Protein AF-A0A7S4KQI8-F1 (afdb_monomer_lite)

Organism: Guillardia theta (NCBI:txid55529)

Secondary structure (DSSP, 8-state):
-HHHHHHHHTT-HHHHHHHHHHHHHH-SS--HHHHHHHHHHHHHS-GGGHHHHHHHHHHHHHHHHH--GGGGGGHHHHHHHHHHHHHHTT--TTHHHHHHHHHHHHHHHHHTTPPPSS-HHHHTTSS--HHHHHHHHHHHHHHHHHHHHHH--PPPPPPP--SSPPTTPPEEEEEE-SS-SSSHHHHHHHHHHHHHHHH-TTEEEEEE----TTS-------S------------

Foldseek 3Di:
DVVLVVCVVVVVLVVSLVVLVVVCVVDPDDALVSLLSNLSSLVSVDDVSLVVSLVSLVVSLVVLVPDDDPSVLLNLLSLLSNLVSCVVVVPCVCNVVSLVVNQVSLVVCLVVVHQGSDALVSVVVGPHDPSSSVSNNVSPVVVVVVVVVVVDPDDDDDDDPDPDDDPPAAAEAEAEDEPQDPDPCCVVVVVVQVVPVVPDPRYHYFYDYDDDPPDDDDPDRCPDPPPPPPPPPDD

Structure (mmCIF, N/CA/C/O backbone):
data_AF-A0A7S4KQI8-F1
#
_entry.id   AF-A0A7S4KQI8-F1
#
loop_
_atom_site.group_PDB
_atom_site.id
_atom_site.type_symbol
_atom_site.label_atom_id
_atom_site.label_alt_id
_atom_site.label_comp_id
_atom_site.label_asym_id
_atom_site.label_entity_id
_atom_site.label_seq_id
_atom_site.pdbx_PDB_ins_code
_atom_site.Cartn_x
_atom_site.Cartn_y
_atom_site.Cartn_z
_atom_site.occupancy
_atom_site.B_iso_or_equiv
_atom_site.auth_s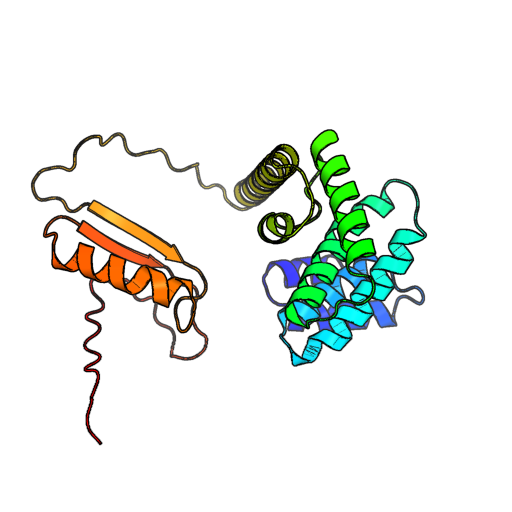eq_id
_atom_site.auth_comp_id
_atom_site.auth_asym_id
_atom_site.auth_atom_id
_atom_site.pdbx_PDB_model_num
ATOM 1 N N . GLU A 1 1 ? -3.880 -10.371 -16.680 1.00 74.75 1 GLU A N 1
ATOM 2 C CA . GLU A 1 1 ? -3.507 -9.194 -15.859 1.00 74.75 1 GLU A CA 1
ATOM 3 C C . GLU A 1 1 ? -4.724 -8.525 -15.236 1.00 74.75 1 GLU A C 1
ATOM 5 O O . GLU A 1 1 ? -4.874 -8.673 -14.037 1.00 74.75 1 GLU A O 1
ATOM 10 N N . ARG A 1 2 ? -5.638 -7.906 -16.004 1.00 84.19 2 ARG A N 1
ATOM 11 C CA . ARG A 1 2 ? -6.836 -7.231 -15.447 1.00 84.19 2 ARG A CA 1
ATOM 12 C C . ARG A 1 2 ? -7.661 -8.092 -14.480 1.00 84.19 2 ARG A C 1
ATOM 14 O O . ARG A 1 2 ? -7.966 -7.649 -13.386 1.00 84.19 2 ARG A O 1
ATOM 21 N N . PHE A 1 3 ? -7.941 -9.344 -14.844 1.00 88.12 3 PHE A N 1
ATOM 22 C CA . PHE A 1 3 ? -8.651 -10.276 -13.959 1.00 88.12 3 PHE A CA 1
ATOM 23 C C . PHE A 1 3 ? -7.899 -10.556 -12.644 1.00 88.12 3 PHE A C 1
ATOM 25 O O . PHE A 1 3 ? -8.495 -10.576 -11.576 1.00 88.12 3 PHE A O 1
ATOM 32 N N . ALA A 1 4 ? -6.574 -10.711 -12.704 1.00 89.19 4 ALA A N 1
ATOM 33 C CA . ALA A 1 4 ? -5.763 -10.914 -11.506 1.00 89.19 4 ALA A CA 1
ATOM 34 C C . ALA A 1 4 ? -5.664 -9.648 -10.640 1.00 89.19 4 ALA A C 1
ATOM 36 O O . ALA A 1 4 ? -5.550 -9.758 -9.426 1.00 89.19 4 ALA A O 1
ATOM 37 N N . ALA A 1 5 ? -5.733 -8.459 -11.249 1.00 86.94 5 ALA A N 1
ATOM 38 C CA . ALA A 1 5 ? -5.805 -7.199 -10.516 1.00 86.94 5 ALA A CA 1
ATOM 39 C C . ALA A 1 5 ? -7.104 -7.105 -9.702 1.00 86.94 5 ALA A C 1
ATOM 41 O O . ALA A 1 5 ? -7.037 -6.791 -8.522 1.00 86.94 5 ALA A O 1
ATOM 42 N N . LEU A 1 6 ? -8.249 -7.481 -10.287 1.00 89.06 6 LEU A N 1
ATOM 43 C CA . LEU A 1 6 ? -9.529 -7.546 -9.567 1.00 89.06 6 LEU A CA 1
ATOM 44 C C . LEU A 1 6 ? -9.472 -8.535 -8.396 1.00 89.06 6 LEU A C 1
ATOM 46 O O . LEU A 1 6 ? -9.847 -8.197 -7.281 1.00 89.06 6 LEU A O 1
ATOM 50 N N . LEU A 1 7 ? -8.920 -9.733 -8.618 1.00 88.88 7 LEU A N 1
ATOM 51 C CA . LEU A 1 7 ? -8.719 -10.708 -7.540 1.00 88.88 7 LEU A CA 1
ATOM 52 C C . LEU A 1 7 ? -7.826 -10.158 -6.419 1.00 88.88 7 LEU A C 1
ATOM 54 O O . LEU A 1 7 ? -8.080 -10.422 -5.248 1.00 88.88 7 LEU A O 1
ATOM 58 N N . ALA A 1 8 ? -6.784 -9.399 -6.762 1.00 86.94 8 ALA A N 1
ATOM 59 C CA . ALA A 1 8 ? -5.924 -8.759 -5.776 1.00 86.94 8 ALA A CA 1
ATOM 60 C C . ALA A 1 8 ? -6.644 -7.631 -5.017 1.00 86.94 8 ALA A C 1
ATOM 62 O O . ALA A 1 8 ? -6.415 -7.487 -3.820 1.00 86.94 8 ALA A O 1
ATOM 63 N N . GLU A 1 9 ? -7.514 -6.858 -5.673 1.00 84.25 9 GLU A N 1
ATOM 64 C CA . GLU A 1 9 ? -8.355 -5.846 -5.016 1.00 84.25 9 GLU A CA 1
ATOM 65 C C . GLU A 1 9 ? -9.378 -6.478 -4.059 1.00 84.25 9 GLU A C 1
ATOM 67 O O . GLU A 1 9 ? -9.633 -5.928 -2.993 1.00 84.25 9 GLU A O 1
ATOM 72 N N . GLU A 1 10 ? -9.893 -7.668 -4.378 1.00 83.94 10 GLU A N 1
ATOM 73 C CA . GLU A 1 10 ? -10.767 -8.462 -3.499 1.00 83.94 10 GLU A CA 1
ATOM 74 C C . GLU A 1 10 ? -10.019 -9.184 -2.358 1.00 83.94 10 GLU A C 1
ATOM 76 O O . GLU A 1 10 ? -10.616 -9.977 -1.631 1.00 83.94 10 GLU A O 1
ATOM 81 N N . GLY A 1 11 ? -8.704 -8.984 -2.218 1.00 85.06 11 GLY A N 1
ATOM 82 C CA . GLY A 1 11 ? -7.884 -9.648 -1.197 1.00 85.06 11 GLY A CA 1
ATOM 83 C C . GLY A 1 11 ? -7.516 -11.105 -1.512 1.00 85.06 11 GLY A C 1
ATOM 84 O O . GLY A 1 11 ? -6.808 -11.756 -0.744 1.00 85.06 11 GLY A O 1
ATOM 85 N N . LYS A 1 12 ? -7.917 -11.644 -2.671 1.00 90.06 12 LYS A N 1
ATOM 86 C CA . LYS A 1 12 ? -7.632 -13.025 -3.109 1.00 90.06 12 LYS A CA 1
ATOM 87 C C . LYS A 1 12 ? -6.220 -13.151 -3.697 1.00 90.06 12 LYS A C 1
ATOM 89 O O . LYS A 1 12 ? -6.024 -13.650 -4.809 1.00 90.06 12 LYS A O 1
ATOM 94 N N . HIS A 1 13 ? -5.212 -12.707 -2.946 1.00 91.69 13 HIS A N 1
ATOM 95 C CA . HIS A 1 13 ? -3.825 -12.566 -3.407 1.00 91.69 13 HIS A CA 1
ATOM 96 C C . HIS A 1 13 ? -3.191 -13.887 -3.863 1.00 91.69 13 HIS A C 1
ATOM 98 O O . HIS A 1 13 ? -2.520 -13.920 -4.894 1.00 91.69 13 HIS A O 1
ATOM 104 N N . GLY A 1 14 ? -3.447 -14.992 -3.152 1.00 92.31 14 GLY A N 1
ATOM 105 C CA . GLY A 1 14 ? -2.928 -16.313 -3.527 1.00 92.31 14 GLY A CA 1
ATOM 106 C C . GLY A 1 14 ? -3.442 -16.789 -4.890 1.00 92.31 14 GLY A C 1
ATOM 107 O O . GLY A 1 14 ? -2.672 -17.287 -5.710 1.00 92.31 14 GLY A O 1
ATOM 108 N N . VAL A 1 15 ? -4.730 -16.563 -5.174 1.00 93.25 15 VAL A N 1
ATOM 109 C CA . VAL A 1 15 ? -5.337 -16.893 -6.473 1.00 93.25 15 VAL A CA 1
ATOM 110 C C . VAL A 1 15 ? -4.806 -15.957 -7.559 1.00 93.25 15 VAL A C 1
ATOM 112 O O . VAL A 1 15 ? -4.424 -16.418 -8.634 1.00 93.25 15 VAL A O 1
ATOM 115 N N . ALA A 1 16 ? -4.706 -14.653 -7.276 1.00 93.56 16 ALA A N 1
ATOM 116 C CA . ALA A 1 16 ? -4.147 -13.676 -8.209 1.00 93.56 16 ALA A CA 1
ATOM 117 C C . ALA A 1 16 ? -2.732 -14.067 -8.678 1.00 93.56 16 ALA A C 1
ATOM 119 O O . ALA A 1 16 ? -2.452 -14.017 -9.878 1.00 93.56 16 ALA A O 1
ATOM 120 N N . ILE A 1 17 ? -1.867 -14.535 -7.769 1.00 94.50 17 ILE A N 1
ATOM 121 C CA . ILE A 1 17 ? -0.502 -14.986 -8.093 1.00 94.50 17 ILE A CA 1
ATOM 122 C C . ILE A 1 17 ? -0.500 -16.127 -9.113 1.00 94.50 17 ILE A C 1
ATOM 124 O O . ILE A 1 17 ? 0.299 -16.087 -10.047 1.00 94.50 17 ILE A O 1
ATOM 128 N N . GLN A 1 18 ? -1.408 -17.102 -9.009 1.00 93.38 18 GLN A N 1
ATOM 129 C CA . GLN A 1 18 ? -1.475 -18.214 -9.969 1.00 93.38 18 GLN A CA 1
ATOM 130 C C . GLN A 1 18 ? -1.700 -17.710 -11.402 1.00 93.38 18 GLN A C 1
ATOM 132 O O . GLN A 1 18 ? -1.012 -18.130 -12.339 1.00 93.38 18 GLN A O 1
ATOM 137 N N . PHE A 1 19 ? -2.621 -16.759 -11.576 1.00 92.25 19 PHE A N 1
ATOM 138 C CA . PHE A 1 19 ? -2.885 -16.140 -12.875 1.00 92.25 19 PHE A CA 1
ATOM 139 C C . PHE A 1 19 ? -1.719 -15.275 -13.356 1.00 92.25 19 PHE A C 1
ATOM 141 O O . PHE A 1 19 ? -1.415 -15.259 -14.552 1.00 92.25 19 PHE A O 1
ATOM 148 N N . LEU A 1 20 ? -1.063 -14.556 -12.448 1.00 92.12 20 LEU A N 1
ATOM 149 C CA . LEU A 1 20 ? 0.050 -13.676 -12.785 1.00 92.12 20 LEU A CA 1
ATOM 150 C C . LEU A 1 20 ? 1.318 -14.446 -13.157 1.00 92.12 20 LEU A C 1
ATOM 152 O O . LEU A 1 20 ? 1.953 -14.095 -14.145 1.00 92.12 20 LEU A O 1
ATOM 156 N N . GLU A 1 21 ? 1.666 -15.518 -12.443 1.00 91.19 21 GLU A N 1
ATOM 157 C CA . GLU A 1 21 ? 2.794 -16.387 -12.804 1.00 91.19 21 GLU A CA 1
ATOM 158 C C . GLU A 1 21 ? 2.526 -17.117 -14.124 1.00 91.19 21 GLU A C 1
ATOM 160 O O . GLU A 1 21 ? 3.423 -17.233 -14.959 1.00 91.19 21 GLU A O 1
ATOM 165 N N . LYS A 1 22 ? 1.278 -17.533 -14.386 1.00 89.94 22 LYS A N 1
ATOM 166 C CA . LYS A 1 22 ? 0.896 -18.063 -15.704 1.00 89.94 22 LYS A CA 1
ATOM 167 C C . LYS A 1 22 ? 1.108 -17.020 -16.806 1.00 89.94 22 LYS A C 1
ATOM 169 O O . LYS A 1 22 ? 1.728 -17.331 -17.820 1.00 89.94 22 LYS A O 1
ATOM 174 N N . ALA A 1 23 ? 0.659 -15.783 -16.596 1.00 88.31 23 ALA A N 1
ATOM 175 C CA . ALA A 1 23 ? 0.858 -14.693 -17.552 1.00 88.31 23 ALA A CA 1
ATOM 176 C C . ALA A 1 23 ? 2.348 -14.350 -17.750 1.00 88.31 23 ALA A C 1
ATOM 178 O O . ALA A 1 23 ? 2.782 -14.102 -18.873 1.00 88.31 23 ALA A O 1
ATOM 179 N N . LYS A 1 24 ? 3.148 -14.408 -16.680 1.00 88.25 24 LYS A N 1
ATOM 180 C CA . LYS A 1 24 ? 4.599 -14.184 -16.699 1.00 88.25 24 LYS A CA 1
ATOM 181 C C . LYS A 1 24 ? 5.356 -15.222 -17.525 1.00 88.25 24 LYS A C 1
ATOM 183 O O . LYS A 1 24 ? 6.373 -14.875 -18.107 1.00 88.25 24 LYS A O 1
ATOM 188 N N . ARG A 1 25 ? 4.879 -16.473 -17.560 1.00 86.38 25 ARG A N 1
ATOM 189 C CA . ARG A 1 25 ? 5.444 -17.552 -18.395 1.00 86.38 25 ARG A CA 1
ATOM 190 C C . ARG A 1 25 ? 5.082 -17.406 -19.873 1.00 86.38 25 ARG A C 1
ATOM 192 O O . ARG A 1 25 ? 5.838 -17.854 -20.719 1.00 86.38 25 ARG A O 1
ATOM 199 N N . GLN A 1 26 ? 3.922 -16.820 -20.170 1.00 83.50 26 GLN A N 1
ATOM 200 C CA . GLN A 1 26 ? 3.417 -16.662 -21.539 1.00 83.50 26 GLN A CA 1
ATOM 201 C C . GLN A 1 26 ? 3.960 -15.416 -22.245 1.00 83.50 26 GLN A C 1
ATOM 203 O O . GLN A 1 26 ? 4.053 -15.401 -23.468 1.00 83.50 26 GLN A O 1
ATOM 208 N N . LYS A 1 27 ? 4.296 -14.361 -21.497 1.00 72.44 27 LYS A N 1
ATOM 209 C CA . LYS A 1 27 ? 4.937 -13.162 -22.042 1.00 72.44 27 LYS A CA 1
ATOM 210 C C . LYS A 1 27 ? 6.458 -13.308 -21.939 1.00 72.44 27 LYS A C 1
ATOM 212 O O . LYS A 1 27 ? 6.991 -13.244 -20.835 1.00 72.44 27 LYS A O 1
ATOM 217 N N . GLU A 1 28 ? 7.153 -13.438 -23.074 1.00 55.47 28 GLU A N 1
ATOM 218 C CA . GLU A 1 28 ? 8.632 -13.437 -23.136 1.00 55.47 28 GLU A CA 1
ATOM 219 C C . GLU A 1 28 ? 9.243 -12.164 -22.521 1.00 55.47 28 GLU A C 1
ATOM 221 O O . GLU A 1 28 ? 10.335 -12.193 -21.954 1.00 55.47 28 GLU A O 1
ATOM 226 N N . HIS A 1 29 ? 8.493 -11.057 -22.536 1.00 58.84 29 HIS A N 1
ATOM 227 C CA . HIS A 1 29 ? 8.848 -9.822 -21.848 1.00 58.84 29 HIS A CA 1
ATOM 228 C C . HIS A 1 29 ? 8.009 -9.636 -20.581 1.00 58.84 29 HIS A C 1
ATOM 230 O O . HIS A 1 29 ? 6.789 -9.459 -20.619 1.00 58.84 29 HIS A O 1
ATOM 236 N N . HIS A 1 30 ? 8.683 -9.637 -19.432 1.00 75.25 30 HIS A N 1
ATOM 237 C CA . HIS A 1 30 ? 8.056 -9.352 -18.146 1.00 75.25 30 HIS A CA 1
ATOM 238 C C . HIS A 1 30 ? 7.627 -7.881 -18.067 1.00 75.25 30 HIS A C 1
ATOM 240 O O . HIS A 1 30 ? 8.426 -7.019 -17.704 1.00 75.25 30 HIS A O 1
ATOM 246 N N . ALA A 1 31 ? 6.364 -7.599 -18.392 1.00 87.06 31 ALA A N 1
ATOM 247 C CA . ALA A 1 31 ? 5.800 -6.260 -18.270 1.00 87.06 31 ALA A CA 1
ATOM 248 C C . ALA A 1 31 ? 5.975 -5.726 -16.830 1.00 87.06 31 ALA A C 1
ATOM 250 O O . ALA A 1 31 ? 5.707 -6.457 -15.866 1.00 87.06 31 ALA A O 1
ATOM 251 N N . PRO A 1 32 ? 6.405 -4.465 -16.648 1.00 90.44 32 PRO A N 1
ATOM 252 C CA . PRO A 1 32 ? 6.695 -3.927 -15.323 1.00 90.44 32 PRO A CA 1
ATOM 253 C C . PRO A 1 32 ? 5.446 -3.849 -14.434 1.00 90.44 32 PRO A C 1
ATOM 255 O O . PRO A 1 32 ? 5.540 -4.116 -13.235 1.00 90.44 32 PRO A O 1
ATOM 258 N N . SER A 1 33 ? 4.269 -3.614 -15.020 1.00 89.12 33 SER A N 1
ATOM 259 C CA . SER A 1 33 ? 2.969 -3.643 -14.335 1.00 89.12 33 SER A CA 1
ATOM 260 C C . SER A 1 33 ? 2.624 -5.029 -13.782 1.00 89.12 33 SER A C 1
ATOM 262 O O . SER A 1 33 ? 2.170 -5.152 -12.645 1.00 89.12 33 SER A O 1
ATOM 264 N N . LEU A 1 34 ? 2.903 -6.093 -14.544 1.00 92.06 34 LEU A N 1
ATOM 265 C CA . LEU A 1 34 ? 2.711 -7.474 -14.098 1.00 92.06 34 LEU A CA 1
ATOM 266 C C . LEU A 1 34 ? 3.624 -7.804 -12.911 1.00 92.06 34 LEU A C 1
ATOM 268 O O . LEU A 1 34 ? 3.176 -8.415 -11.942 1.00 92.06 34 LEU A O 1
ATOM 272 N N . LEU A 1 35 ? 4.893 -7.389 -12.971 1.00 94.19 35 LEU A N 1
ATOM 273 C CA . LEU A 1 35 ? 5.856 -7.607 -11.887 1.00 94.19 35 LEU A CA 1
ATOM 274 C C . LEU A 1 35 ? 5.499 -6.806 -10.630 1.00 94.19 35 LEU A C 1
ATOM 276 O O . LEU A 1 35 ? 5.621 -7.329 -9.524 1.00 94.19 35 LEU A O 1
ATOM 280 N N . SER A 1 36 ? 5.018 -5.573 -10.805 1.00 93.50 36 SER A N 1
ATOM 281 C CA . SER A 1 36 ? 4.503 -4.739 -9.716 1.00 93.50 36 SER A CA 1
ATOM 282 C C . SER A 1 36 ? 3.367 -5.445 -8.978 1.00 93.50 36 SER A C 1
ATOM 284 O O . SER A 1 36 ? 3.416 -5.611 -7.759 1.00 93.50 36 SER A O 1
ATOM 286 N N . LEU A 1 37 ? 2.382 -5.947 -9.729 1.00 93.25 37 LEU A N 1
ATOM 287 C CA . LEU A 1 37 ? 1.216 -6.617 -9.163 1.00 93.25 37 LEU A CA 1
ATOM 288 C C . LEU A 1 37 ? 1.570 -7.958 -8.499 1.00 93.25 37 LEU A C 1
ATOM 290 O O . LEU A 1 37 ? 1.029 -8.267 -7.438 1.00 93.25 37 LEU A O 1
ATOM 294 N N . LEU A 1 38 ? 2.503 -8.729 -9.070 1.00 94.94 38 LEU A N 1
ATOM 295 C CA . LEU A 1 38 ? 3.046 -9.931 -8.425 1.00 94.94 38 LEU A CA 1
ATOM 296 C C . LEU A 1 38 ? 3.690 -9.600 -7.085 1.00 94.94 38 LEU A C 1
ATOM 298 O O . LEU A 1 38 ? 3.377 -10.233 -6.081 1.00 94.94 38 LEU A O 1
ATOM 302 N N . GLY A 1 39 ? 4.569 -8.601 -7.064 1.00 95.00 39 GLY A N 1
ATOM 303 C CA . GLY A 1 39 ? 5.266 -8.221 -5.848 1.00 95.00 39 GLY A CA 1
ATOM 304 C C . GLY A 1 39 ? 4.330 -7.664 -4.777 1.00 95.00 39 GLY A C 1
ATOM 305 O O . GLY A 1 39 ? 4.470 -8.011 -3.604 1.00 95.00 39 GLY A O 1
ATOM 306 N N . PHE A 1 40 ? 3.307 -6.901 -5.176 1.00 93.12 40 PHE A N 1
ATOM 307 C CA . PHE A 1 40 ? 2.215 -6.528 -4.281 1.00 93.12 40 PHE A CA 1
ATOM 308 C C . PHE A 1 40 ? 1.540 -7.772 -3.693 1.00 93.12 40 PHE A C 1
ATOM 310 O O . PHE A 1 40 ? 1.496 -7.897 -2.474 1.00 93.12 40 PHE A O 1
ATOM 317 N N . CYS A 1 41 ? 1.089 -8.725 -4.513 1.00 94.19 41 CYS A N 1
ATOM 318 C CA . CYS A 1 41 ? 0.393 -9.913 -4.010 1.00 94.19 41 CYS A CA 1
ATOM 319 C C . CYS A 1 41 ? 1.274 -10.767 -3.087 1.00 94.19 41 CYS A C 1
ATOM 321 O O . CYS A 1 41 ? 0.814 -11.156 -2.018 1.00 94.19 41 CYS A O 1
ATOM 323 N N . TYR A 1 42 ? 2.542 -11.008 -3.441 1.00 95.38 42 TYR A N 1
ATOM 324 C CA . TYR A 1 42 ? 3.474 -11.741 -2.578 1.00 95.38 42 TYR A CA 1
ATOM 325 C C . TYR A 1 42 ? 3.647 -11.054 -1.223 1.00 95.38 42 TYR A C 1
ATOM 327 O O . TYR A 1 42 ? 3.604 -11.715 -0.191 1.00 95.38 42 TYR A O 1
ATOM 335 N N . SER A 1 43 ? 3.753 -9.723 -1.201 1.00 92.12 43 SER A N 1
ATOM 336 C CA . SER A 1 43 ? 3.898 -8.985 0.057 1.00 92.12 43 SER A CA 1
ATOM 337 C C . SER A 1 43 ? 2.670 -9.052 0.972 1.00 92.12 43 SER A C 1
ATOM 339 O O . SER A 1 43 ? 2.807 -8.809 2.166 1.00 92.12 43 SER A O 1
ATOM 341 N N . GLN A 1 44 ? 1.489 -9.384 0.439 1.00 90.75 44 GLN A N 1
ATOM 342 C CA . GLN A 1 44 ? 0.269 -9.581 1.230 1.00 90.75 44 GLN A CA 1
ATOM 343 C C . GLN A 1 44 ? 0.159 -11.000 1.810 1.00 90.75 44 GLN A C 1
ATOM 345 O O . GLN A 1 44 ? -0.611 -11.215 2.736 1.00 90.75 44 GLN A O 1
ATOM 350 N N . LEU A 1 45 ? 0.933 -11.969 1.304 1.00 88.25 45 LEU A N 1
ATOM 351 C CA . LEU A 1 45 ? 0.959 -13.344 1.823 1.00 88.25 45 LEU A CA 1
ATOM 352 C C . LEU A 1 45 ? 1.891 -13.530 3.036 1.00 88.25 45 LEU A C 1
ATOM 354 O O . LEU A 1 45 ? 2.013 -14.638 3.555 1.00 88.25 45 LEU A O 1
ATOM 358 N N . GLY A 1 46 ? 2.551 -12.462 3.490 1.00 87.25 46 GLY A N 1
ATOM 359 C CA . GLY A 1 46 ? 3.360 -12.451 4.708 1.00 87.25 46 GLY A CA 1
ATOM 360 C C . GLY A 1 46 ? 4.852 -12.726 4.503 1.00 87.25 46 GLY A C 1
ATOM 361 O O . GLY A 1 46 ? 5.362 -12.808 3.384 1.00 87.25 46 GLY A O 1
ATOM 362 N N . SER A 1 47 ? 5.568 -12.848 5.626 1.00 89.31 47 SER A N 1
ATOM 363 C CA . SER A 1 47 ? 7.034 -12.744 5.684 1.00 89.31 47 SER A CA 1
ATOM 364 C C . SER A 1 47 ? 7.793 -13.767 4.849 1.00 89.31 47 SER A C 1
ATOM 366 O O . SER A 1 47 ? 8.847 -13.448 4.298 1.00 89.31 47 SER A O 1
ATOM 368 N N . ARG A 1 48 ? 7.233 -14.970 4.695 1.00 93.62 48 ARG A N 1
ATOM 369 C CA . ARG A 1 48 ? 7.802 -16.037 3.865 1.00 93.62 48 ARG A CA 1
ATOM 370 C C . ARG A 1 48 ? 8.005 -15.612 2.408 1.00 93.62 48 ARG A C 1
ATOM 372 O O . ARG A 1 48 ? 8.944 -16.092 1.791 1.00 93.62 48 ARG A O 1
ATOM 379 N N . PHE A 1 49 ? 7.148 -14.734 1.886 1.00 95.44 49 PHE A N 1
ATOM 380 C CA . PHE A 1 49 ? 7.139 -14.316 0.480 1.00 95.44 49 PHE A CA 1
ATOM 381 C C . PHE A 1 49 ? 7.761 -12.930 0.251 1.00 95.44 49 PHE A C 1
ATOM 383 O O . PHE A 1 49 ? 7.709 -12.388 -0.856 1.00 95.44 49 PHE A O 1
ATOM 390 N N . TYR A 1 50 ? 8.337 -12.310 1.287 1.00 95.12 50 TYR A N 1
ATOM 391 C CA . TYR A 1 50 ? 9.014 -11.018 1.149 1.00 95.12 50 TYR A CA 1
ATOM 392 C C . TYR A 1 50 ? 10.214 -11.043 0.190 1.00 95.12 50 TYR A C 1
ATOM 394 O O . TYR A 1 50 ? 10.363 -10.063 -0.547 1.00 95.12 50 TYR A O 1
ATOM 402 N N . PRO A 1 51 ? 11.044 -12.105 0.122 1.00 95.31 51 PRO A N 1
ATOM 403 C CA . PRO A 1 51 ? 12.114 -12.184 -0.872 1.00 95.31 51 PRO A CA 1
ATOM 404 C C . PRO A 1 51 ? 11.594 -12.120 -2.317 1.00 95.31 51 PRO A C 1
ATOM 406 O O . PRO A 1 51 ? 12.093 -11.331 -3.123 1.00 95.31 51 PRO A O 1
ATOM 409 N N . GLU A 1 52 ? 10.550 -12.884 -2.642 1.00 95.44 52 GLU A N 1
ATOM 410 C CA . GLU A 1 52 ? 9.904 -12.902 -3.957 1.00 95.44 52 GLU A CA 1
ATOM 411 C C . GLU A 1 52 ? 9.248 -11.557 -4.270 1.00 95.44 52 GLU A C 1
ATOM 413 O O . GLU A 1 52 ? 9.371 -11.046 -5.388 1.00 95.44 52 GLU A O 1
ATOM 418 N N . ALA A 1 53 ? 8.601 -10.952 -3.270 1.00 96.44 53 ALA A N 1
ATOM 419 C CA . ALA A 1 53 ? 7.998 -9.636 -3.395 1.00 96.44 53 ALA A CA 1
ATOM 420 C C . ALA A 1 53 ? 9.043 -8.561 -3.724 1.00 96.44 53 ALA A C 1
ATOM 422 O O . ALA A 1 53 ? 8.864 -7.795 -4.675 1.00 96.44 53 ALA A O 1
ATOM 423 N N . MET A 1 54 ? 10.155 -8.537 -2.982 1.00 95.88 54 MET A N 1
ATOM 424 C CA . MET A 1 54 ? 11.254 -7.594 -3.188 1.00 95.88 54 MET A CA 1
ATOM 425 C C . MET A 1 54 ? 11.872 -7.774 -4.576 1.00 95.88 54 MET A C 1
ATOM 427 O O . MET A 1 54 ? 12.002 -6.805 -5.321 1.00 95.88 54 MET A O 1
ATOM 431 N N . ALA A 1 55 ? 12.181 -9.013 -4.971 1.00 94.81 55 ALA A N 1
ATOM 432 C CA . ALA A 1 55 ? 12.773 -9.304 -6.274 1.00 94.81 55 ALA A CA 1
ATOM 433 C C . ALA A 1 55 ? 11.865 -8.871 -7.439 1.00 94.81 55 ALA A C 1
ATOM 435 O O . ALA A 1 55 ? 12.338 -8.274 -8.414 1.00 94.81 55 ALA A O 1
ATOM 436 N N . ALA A 1 56 ? 10.557 -9.137 -7.339 1.00 95.62 56 ALA A N 1
ATOM 437 C CA . ALA A 1 56 ? 9.580 -8.736 -8.346 1.00 95.62 56 ALA A CA 1
ATOM 438 C C . ALA A 1 56 ? 9.469 -7.208 -8.455 1.00 95.62 56 ALA A C 1
ATOM 440 O O . ALA A 1 56 ? 9.535 -6.661 -9.560 1.00 95.62 56 ALA A O 1
ATOM 441 N N . LEU A 1 57 ? 9.366 -6.512 -7.322 1.00 94.94 57 LEU A N 1
ATOM 442 C CA . LEU A 1 57 ? 9.235 -5.059 -7.290 1.00 94.94 57 LEU A CA 1
ATOM 443 C C . LEU A 1 57 ? 10.518 -4.336 -7.712 1.00 94.94 57 LEU A C 1
ATOM 445 O O . LEU A 1 57 ? 10.439 -3.348 -8.434 1.00 94.94 57 LEU A O 1
ATOM 449 N N . GLU A 1 58 ? 11.703 -4.821 -7.341 1.00 94.12 58 GLU A N 1
ATOM 450 C CA . GLU A 1 58 ? 12.966 -4.219 -7.782 1.00 94.12 58 GLU A CA 1
ATOM 451 C C . GLU A 1 58 ? 13.161 -4.376 -9.293 1.00 94.12 58 GLU A C 1
ATOM 453 O O . GLU A 1 58 ? 13.624 -3.450 -9.963 1.00 94.12 58 GLU A O 1
ATOM 458 N N . LYS A 1 59 ? 12.775 -5.531 -9.854 1.00 93.69 59 LYS A N 1
ATOM 459 C CA . LYS A 1 59 ? 12.771 -5.734 -11.307 1.00 93.69 59 LYS A CA 1
ATOM 460 C C . LYS A 1 59 ? 11.756 -4.816 -11.991 1.00 93.69 59 LYS A C 1
ATOM 462 O O . LYS A 1 59 ? 12.098 -4.209 -13.000 1.00 93.69 59 LYS A O 1
ATOM 467 N N . SER A 1 60 ? 10.552 -4.680 -11.430 1.00 93.69 60 SER A N 1
ATOM 468 C CA . SER A 1 60 ? 9.533 -3.735 -11.907 1.00 93.69 60 SER A CA 1
ATOM 469 C C . SER A 1 60 ? 10.053 -2.293 -11.898 1.00 93.69 60 SER A C 1
ATOM 471 O O . SER A 1 60 ? 9.946 -1.596 -12.901 1.00 93.69 60 SER A O 1
ATOM 473 N N . CYS A 1 61 ? 10.703 -1.876 -10.808 1.00 92.81 61 CYS A N 1
ATOM 474 C CA . CYS A 1 61 ? 11.269 -0.540 -10.645 1.00 92.81 61 CYS A CA 1
ATOM 475 C C . CYS A 1 61 ? 12.320 -0.240 -11.715 1.00 92.81 61 CYS A C 1
ATOM 477 O O . CYS A 1 61 ? 12.209 0.775 -12.392 1.00 92.81 61 CYS A O 1
ATOM 479 N N . ARG A 1 62 ? 13.287 -1.145 -11.934 1.00 91.31 62 ARG A N 1
ATOM 480 C CA . ARG A 1 62 ? 14.324 -0.971 -12.972 1.00 91.31 62 ARG A CA 1
ATOM 481 C C . ARG A 1 62 ? 13.739 -0.816 -14.375 1.00 91.31 62 ARG A C 1
ATOM 483 O O . ARG A 1 62 ? 14.268 -0.059 -15.179 1.00 91.31 62 ARG A O 1
ATOM 490 N N . LEU A 1 63 ? 12.662 -1.542 -14.667 1.00 91.06 63 LEU A N 1
ATOM 491 C CA . LEU A 1 63 ? 11.968 -1.437 -15.946 1.00 91.06 63 LEU A CA 1
ATOM 492 C C . LEU A 1 63 ? 11.202 -0.115 -16.054 1.00 91.06 63 LEU A C 1
ATOM 494 O O . LEU A 1 63 ? 11.334 0.567 -17.055 1.00 91.06 63 LEU A O 1
ATOM 498 N N . TYR A 1 64 ? 10.461 0.307 -15.028 1.00 90.62 64 TYR A N 1
ATOM 499 C CA . TYR A 1 64 ? 9.797 1.616 -15.044 1.00 90.62 64 TYR A CA 1
ATOM 500 C C . TYR A 1 64 ? 10.778 2.797 -15.080 1.00 90.62 64 TYR A C 1
ATOM 502 O O . TYR A 1 64 ? 10.460 3.838 -15.649 1.00 90.62 64 TYR A O 1
ATOM 510 N N . GLU A 1 65 ? 11.972 2.650 -14.503 1.00 85.69 65 GLU A N 1
ATOM 511 C CA . GLU A 1 65 ? 13.043 3.650 -14.571 1.00 85.69 65 GLU A CA 1
ATOM 512 C C . GLU A 1 65 ? 13.584 3.848 -15.992 1.00 85.69 65 GLU A C 1
ATOM 514 O O . GLU A 1 65 ? 14.016 4.956 -16.315 1.00 85.69 65 GLU A O 1
ATOM 519 N N . SER A 1 66 ? 13.551 2.815 -16.843 1.00 86.06 66 SER A N 1
ATOM 520 C CA . SER A 1 66 ? 13.980 2.929 -18.241 1.00 86.06 66 SER A CA 1
ATOM 521 C C . SER A 1 66 ? 12.895 3.490 -19.168 1.00 86.06 66 SER A C 1
ATOM 523 O O . SER A 1 66 ? 13.215 3.918 -20.280 1.00 86.06 66 SER A O 1
ATOM 525 N N . LEU A 1 67 ? 11.636 3.542 -18.719 1.00 86.44 67 LEU A N 1
ATOM 526 C CA . LEU A 1 67 ? 10.519 4.110 -19.475 1.00 86.44 67 LEU A CA 1
ATOM 527 C C . LEU A 1 67 ? 10.486 5.646 -19.393 1.00 86.44 67 LEU A C 1
ATOM 529 O O . LEU A 1 67 ? 10.969 6.275 -18.447 1.00 86.44 67 LEU A O 1
ATOM 533 N N . ARG A 1 68 ? 9.887 6.273 -20.410 1.00 76.62 68 ARG A N 1
ATOM 534 C CA . ARG A 1 68 ? 9.705 7.731 -20.510 1.00 76.62 68 ARG A CA 1
ATOM 535 C C . ARG A 1 68 ? 8.224 8.069 -20.690 1.00 76.62 68 ARG A C 1
ATOM 537 O O . ARG A 1 68 ? 7.450 7.251 -21.168 1.00 76.62 68 ARG A O 1
ATOM 544 N N . GLY A 1 69 ? 7.840 9.295 -20.337 1.00 74.88 69 GLY A N 1
ATOM 545 C CA . GLY A 1 69 ? 6.468 9.778 -20.519 1.00 74.88 69 GLY A CA 1
ATOM 546 C C . GLY A 1 69 ? 5.462 9.156 -19.544 1.00 74.88 69 GLY A C 1
ATOM 547 O O . GLY A 1 69 ? 5.785 8.916 -18.381 1.00 74.88 69 GLY A O 1
ATOM 548 N N . GLU A 1 70 ? 4.238 8.929 -20.023 1.00 69.31 70 GLU A N 1
ATOM 549 C CA . GLU A 1 70 ? 3.078 8.494 -19.228 1.00 69.31 70 GLU A CA 1
ATOM 550 C C . GLU A 1 70 ? 3.292 7.163 -18.496 1.00 69.31 70 GLU A C 1
ATOM 552 O O . GLU A 1 70 ? 2.874 7.014 -17.351 1.00 69.31 70 GLU A O 1
ATOM 557 N N . GLU A 1 71 ? 4.025 6.223 -19.094 1.00 70.25 71 GLU A N 1
ATOM 558 C CA . GLU A 1 71 ? 4.269 4.907 -18.489 1.00 70.25 71 GLU A CA 1
ATOM 559 C C . GLU A 1 71 ? 5.096 4.987 -17.198 1.00 70.25 71 GLU A C 1
ATOM 561 O O . GLU A 1 71 ? 4.997 4.118 -16.333 1.00 70.25 71 GLU A O 1
ATOM 566 N N . ARG A 1 72 ? 5.873 6.064 -17.017 1.00 76.00 72 ARG A N 1
ATOM 567 C CA . ARG A 1 72 ? 6.655 6.302 -15.797 1.00 76.00 72 ARG A CA 1
ATOM 568 C C . ARG A 1 72 ? 5.776 6.661 -14.595 1.00 76.00 72 ARG A C 1
ATOM 570 O O . ARG A 1 72 ? 6.245 6.551 -13.463 1.00 76.00 72 ARG A O 1
ATOM 577 N N . LYS A 1 73 ? 4.515 7.068 -14.797 1.00 74.56 73 LYS A N 1
ATOM 578 C CA . LYS A 1 73 ? 3.591 7.405 -13.695 1.00 74.56 73 LYS A CA 1
ATOM 579 C C . LYS A 1 73 ? 3.314 6.206 -12.784 1.00 74.56 73 LYS A C 1
ATOM 581 O O . LYS A 1 73 ? 3.181 6.369 -11.574 1.00 74.56 73 LYS A O 1
ATOM 586 N N . GLU A 1 74 ? 3.358 4.998 -13.339 1.00 83.12 74 GLU A N 1
ATOM 587 C CA . GLU A 1 74 ? 3.185 3.734 -12.611 1.00 83.12 74 GLU A CA 1
ATOM 588 C C . GLU A 1 74 ? 4.379 3.368 -11.702 1.00 83.12 74 GLU A C 1
ATOM 590 O O . GLU A 1 74 ? 4.316 2.411 -10.927 1.00 83.12 74 GLU A O 1
ATOM 595 N N . LEU A 1 75 ? 5.469 4.146 -11.730 1.00 88.56 75 LEU A N 1
ATOM 596 C CA . LEU A 1 75 ? 6.605 3.967 -10.823 1.00 88.56 75 LEU A CA 1
ATOM 597 C C . LEU A 1 75 ? 6.239 4.275 -9.359 1.00 88.56 75 LEU A C 1
ATOM 599 O O . LEU A 1 75 ? 6.812 3.679 -8.448 1.00 88.56 75 LEU A O 1
ATOM 603 N N . GLY A 1 76 ? 5.287 5.183 -9.117 1.00 87.88 76 GLY A N 1
ATOM 604 C CA . GLY A 1 76 ? 4.863 5.581 -7.768 1.00 87.88 76 GLY A CA 1
ATOM 605 C C . GLY A 1 76 ? 4.402 4.399 -6.901 1.00 87.88 76 GLY A C 1
ATOM 606 O O . GLY A 1 76 ? 5.006 4.159 -5.850 1.00 87.88 76 GLY A O 1
ATOM 607 N N . PRO A 1 77 ? 3.409 3.612 -7.356 1.00 86.94 77 PRO A N 1
ATOM 608 C CA . PRO A 1 77 ? 2.949 2.416 -6.647 1.00 86.94 77 PRO A CA 1
ATOM 609 C C . PRO A 1 77 ? 4.050 1.381 -6.393 1.00 86.94 77 PRO A C 1
ATOM 611 O O . PRO A 1 77 ? 4.112 0.794 -5.310 1.00 86.94 77 PRO A O 1
ATOM 614 N N . VAL A 1 78 ? 4.958 1.183 -7.356 1.00 91.81 78 VAL A N 1
ATOM 615 C CA . VAL A 1 78 ? 6.098 0.262 -7.207 1.00 91.81 78 VAL A CA 1
ATOM 616 C C . VAL A 1 78 ? 7.028 0.721 -6.089 1.00 91.81 78 VAL A C 1
ATOM 618 O O . VAL A 1 78 ? 7.379 -0.071 -5.214 1.00 91.81 78 VAL A O 1
ATOM 621 N N . LEU A 1 79 ? 7.396 2.003 -6.087 1.00 90.50 79 LEU A N 1
ATOM 622 C CA . LEU A 1 79 ? 8.257 2.584 -5.061 1.00 90.50 79 LEU A CA 1
ATOM 623 C C . LEU A 1 79 ? 7.607 2.540 -3.676 1.00 90.50 79 LEU A C 1
ATOM 625 O O . LEU A 1 79 ? 8.284 2.203 -2.707 1.00 90.50 79 LEU A O 1
ATOM 629 N N . GLY A 1 80 ? 6.304 2.817 -3.575 1.00 89.12 80 GLY A N 1
ATOM 630 C CA . GLY A 1 80 ? 5.572 2.736 -2.308 1.00 89.12 80 GLY A CA 1
ATOM 631 C C . GLY A 1 80 ? 5.594 1.324 -1.717 1.00 89.12 80 GLY A C 1
ATOM 632 O O . GLY A 1 80 ? 5.893 1.141 -0.535 1.00 89.12 80 GLY A O 1
ATOM 633 N N . ASN A 1 81 ? 5.365 0.308 -2.554 1.00 90.00 81 ASN A N 1
ATOM 634 C CA . ASN A 1 81 ? 5.421 -1.093 -2.135 1.00 90.00 81 ASN A CA 1
ATOM 635 C C . ASN A 1 81 ? 6.846 -1.538 -1.758 1.00 90.00 81 ASN A C 1
ATOM 637 O O . ASN A 1 81 ? 7.018 -2.247 -0.764 1.00 90.00 81 ASN A O 1
ATOM 641 N N . LEU A 1 82 ? 7.873 -1.093 -2.495 1.00 91.44 82 LEU A N 1
ATOM 642 C CA . LEU A 1 82 ? 9.278 -1.353 -2.153 1.00 91.44 82 LEU A CA 1
ATOM 643 C C . LEU A 1 82 ? 9.667 -0.739 -0.817 1.00 91.44 82 LEU A C 1
ATOM 645 O O . LEU A 1 82 ? 10.288 -1.409 0.003 1.00 91.44 82 LEU A O 1
ATOM 649 N N . LEU A 1 83 ? 9.310 0.526 -0.596 1.00 89.81 83 LEU A N 1
ATOM 650 C CA . LEU A 1 83 ? 9.613 1.227 0.647 1.00 89.81 83 LEU A CA 1
ATOM 651 C C . LEU A 1 83 ? 8.956 0.522 1.829 1.00 89.81 83 LEU A C 1
ATOM 653 O O . LEU A 1 83 ? 9.636 0.245 2.814 1.00 89.81 83 LEU A O 1
ATOM 657 N N . ARG A 1 84 ? 7.680 0.136 1.703 1.00 88.12 84 ARG A N 1
ATOM 658 C CA . ARG A 1 84 ? 6.990 -0.659 2.725 1.00 88.12 84 ARG A CA 1
ATOM 659 C C . ARG A 1 84 ? 7.751 -1.940 3.061 1.00 88.12 84 ARG A C 1
ATOM 661 O O . ARG A 1 84 ? 8.004 -2.195 4.233 1.00 88.12 84 ARG A O 1
ATOM 668 N N . LEU A 1 85 ? 8.123 -2.733 2.055 1.00 90.38 85 LEU A N 1
ATOM 669 C CA . LEU A 1 85 ? 8.872 -3.969 2.287 1.00 90.38 85 LEU A CA 1
ATOM 670 C C . LEU A 1 85 ? 10.224 -3.694 2.939 1.00 90.38 85 LEU A C 1
ATOM 672 O O . LEU A 1 85 ? 10.572 -4.373 3.894 1.00 90.38 85 LEU A O 1
ATOM 676 N N . LYS A 1 86 ? 10.958 -2.678 2.479 1.00 90.56 86 LYS A N 1
ATOM 677 C CA . LYS A 1 86 ? 12.256 -2.301 3.047 1.00 90.56 86 LYS A CA 1
ATOM 678 C C . LYS A 1 86 ? 12.165 -1.938 4.525 1.00 90.56 86 LYS A C 1
ATOM 680 O O . LYS A 1 86 ? 13.005 -2.400 5.291 1.00 90.56 86 LYS A O 1
ATOM 685 N N . PHE A 1 87 ? 11.134 -1.193 4.930 1.00 88.06 87 PHE A N 1
ATOM 686 C CA . PHE A 1 87 ? 10.875 -0.908 6.342 1.00 88.06 87 PHE A CA 1
ATOM 687 C C . PHE A 1 87 ? 10.555 -2.179 7.134 1.00 88.06 87 PHE A C 1
ATOM 689 O O . PHE A 1 87 ? 11.164 -2.414 8.173 1.00 88.06 87 PHE A O 1
ATOM 696 N N . VAL A 1 88 ? 9.648 -3.025 6.634 1.00 87.94 88 VAL A N 1
ATOM 697 C CA . VAL A 1 88 ? 9.212 -4.241 7.344 1.00 87.94 88 VAL A CA 1
ATOM 698 C C . VAL A 1 88 ? 10.328 -5.287 7.453 1.00 87.94 88 VAL A C 1
ATOM 700 O O . VAL A 1 88 ? 10.403 -5.998 8.450 1.00 87.94 88 VAL A O 1
ATOM 703 N N . THR A 1 89 ? 11.216 -5.387 6.461 1.00 89.56 89 THR A N 1
ATOM 704 C CA . THR A 1 89 ? 12.339 -6.338 6.471 1.00 89.56 89 THR A CA 1
ATOM 705 C C . THR A 1 89 ? 13.635 -5.755 7.034 1.00 89.56 89 THR A C 1
ATOM 707 O O . THR A 1 89 ? 14.649 -6.446 7.021 1.00 89.56 89 THR A O 1
ATOM 710 N N . GLY A 1 90 ? 13.662 -4.476 7.426 1.00 90.69 90 GLY A N 1
ATOM 711 C CA . GLY A 1 90 ? 14.895 -3.781 7.819 1.00 90.69 90 GLY A CA 1
ATOM 712 C C . GLY A 1 90 ? 15.955 -3.709 6.707 1.00 90.69 90 GLY A C 1
ATOM 713 O O . GLY A 1 90 ? 17.152 -3.678 6.987 1.00 90.69 90 GLY A O 1
ATOM 714 N N . ASN A 1 91 ? 15.544 -3.721 5.433 1.00 91.31 91 ASN A N 1
ATOM 715 C CA . ASN A 1 91 ? 16.460 -3.644 4.293 1.00 91.31 91 ASN A CA 1
ATOM 716 C C . ASN A 1 91 ? 16.701 -2.179 3.908 1.00 91.31 91 ASN A C 1
ATOM 718 O O . ASN A 1 91 ? 15.935 -1.572 3.160 1.00 91.31 91 ASN A O 1
ATOM 722 N N . TRP A 1 92 ? 17.810 -1.624 4.385 1.00 90.88 92 TRP A N 1
ATOM 723 C CA . TRP A 1 92 ? 18.154 -0.211 4.190 1.00 90.88 92 TRP A CA 1
ATOM 724 C C . TRP A 1 92 ? 18.949 0.074 2.911 1.00 90.88 92 TRP A C 1
ATOM 726 O O . TRP A 1 92 ? 19.290 1.223 2.615 1.00 90.88 92 TRP A O 1
ATOM 736 N N . THR A 1 93 ? 19.241 -0.952 2.110 1.00 91.56 93 THR A N 1
ATOM 737 C CA . THR A 1 93 ? 20.021 -0.807 0.882 1.00 91.56 93 THR A CA 1
ATOM 738 C C . THR A 1 93 ? 19.313 0.135 -0.090 1.00 91.56 93 THR A C 1
ATOM 740 O O . THR A 1 93 ? 18.166 -0.103 -0.485 1.00 91.56 93 THR A O 1
ATOM 743 N N . ARG A 1 94 ? 20.017 1.204 -0.492 1.00 88.50 94 ARG A N 1
ATOM 744 C CA . ARG A 1 94 ? 19.513 2.280 -1.367 1.00 88.50 94 ARG A CA 1
ATOM 745 C C . ARG A 1 94 ? 18.257 2.995 -0.834 1.00 88.50 94 ARG A C 1
ATOM 747 O O . ARG A 1 94 ? 17.557 3.625 -1.622 1.00 88.50 94 ARG A O 1
ATOM 754 N N . LEU A 1 95 ? 17.972 2.953 0.472 1.00 87.69 95 LEU A N 1
ATOM 755 C CA . LEU A 1 95 ? 16.763 3.564 1.043 1.00 87.69 95 LEU A CA 1
ATOM 756 C C . LEU A 1 95 ? 16.614 5.043 0.656 1.00 87.69 95 LEU A C 1
ATOM 758 O O . LEU A 1 95 ? 15.571 5.429 0.139 1.00 87.69 95 LEU A O 1
ATOM 762 N N . ASN A 1 96 ? 17.674 5.841 0.817 1.00 87.81 96 ASN A N 1
ATOM 763 C CA . ASN A 1 96 ? 17.655 7.270 0.480 1.00 87.81 96 ASN A CA 1
ATOM 764 C C . ASN A 1 96 ? 17.272 7.521 -0.983 1.00 87.81 96 ASN A C 1
ATOM 766 O O . ASN A 1 96 ? 16.472 8.404 -1.268 1.00 87.81 96 ASN A O 1
ATOM 770 N N . PHE A 1 97 ? 17.781 6.703 -1.907 1.00 87.44 97 PHE A N 1
ATOM 771 C CA . PHE A 1 97 ? 17.430 6.804 -3.322 1.00 87.44 97 PHE A CA 1
ATOM 772 C C . PHE A 1 97 ? 15.929 6.570 -3.554 1.00 87.44 97 PHE A C 1
ATOM 774 O O . PHE A 1 97 ? 15.285 7.337 -4.276 1.00 87.44 97 PHE A O 1
ATOM 781 N N . PHE A 1 98 ? 15.361 5.535 -2.927 1.00 88.31 98 PHE A N 1
ATOM 782 C CA . PHE A 1 98 ? 13.936 5.228 -3.049 1.00 88.31 98 PHE A CA 1
ATOM 783 C C . PHE A 1 98 ? 13.063 6.300 -2.387 1.00 88.31 98 PHE A C 1
ATOM 785 O O . PHE A 1 98 ? 12.077 6.721 -2.987 1.00 88.31 98 PHE A O 1
ATOM 792 N N . LEU A 1 99 ? 13.461 6.802 -1.213 1.00 88.25 99 LEU A N 1
ATOM 793 C CA . LEU A 1 99 ? 12.774 7.888 -0.510 1.00 88.25 99 LEU A CA 1
ATOM 794 C C . LEU A 1 99 ? 12.751 9.175 -1.339 1.00 88.25 99 LEU A C 1
ATOM 796 O O . LEU A 1 99 ? 11.683 9.742 -1.551 1.00 88.25 99 LEU A O 1
ATOM 800 N N . SER A 1 100 ? 13.897 9.615 -1.867 1.00 88.06 100 SER A N 1
ATOM 801 C CA . SER A 1 100 ? 13.969 10.817 -2.707 1.00 88.06 100 SER A CA 1
ATOM 802 C C . SER A 1 100 ? 13.165 10.662 -4.000 1.00 88.06 100 SER A C 1
ATOM 804 O O . SER A 1 100 ? 12.485 11.599 -4.425 1.00 88.06 100 SER A O 1
ATOM 806 N N . SER A 1 101 ? 13.198 9.476 -4.615 1.00 88.38 101 SER A N 1
ATOM 807 C CA . SER A 1 101 ? 12.428 9.189 -5.830 1.00 88.38 101 SER A CA 1
ATOM 808 C C . SER A 1 101 ? 10.926 9.217 -5.572 1.00 88.38 101 SER A C 1
ATOM 810 O O . SER A 1 101 ? 10.186 9.826 -6.345 1.00 88.38 101 SER A O 1
ATOM 812 N N . PHE A 1 102 ? 10.479 8.611 -4.471 1.00 88.38 102 PHE A N 1
ATOM 813 C CA . PHE A 1 102 ? 9.077 8.617 -4.073 1.00 88.38 102 PHE A CA 1
ATOM 814 C C . PHE A 1 102 ? 8.602 10.032 -3.713 1.00 88.38 102 PHE A C 1
ATOM 816 O O . PHE A 1 102 ? 7.570 10.475 -4.212 1.00 88.38 102 PHE A O 1
ATOM 823 N N . ALA A 1 103 ? 9.383 10.780 -2.924 1.00 88.38 103 ALA A N 1
ATOM 824 C CA . ALA A 1 103 ? 9.085 12.162 -2.546 1.00 88.38 103 ALA A CA 1
ATOM 825 C C . ALA A 1 103 ? 8.915 13.075 -3.771 1.00 88.38 103 ALA A C 1
ATOM 827 O O . ALA A 1 103 ? 7.991 13.890 -3.826 1.00 88.38 103 ALA A O 1
ATOM 828 N N . ARG A 1 104 ? 9.763 12.905 -4.794 1.00 89.19 104 ARG A N 1
ATOM 829 C CA . ARG A 1 104 ? 9.628 13.617 -6.071 1.00 89.19 104 ARG A CA 1
ATOM 830 C C . ARG A 1 104 ? 8.289 13.309 -6.752 1.00 89.19 104 ARG A C 1
ATOM 832 O O . ARG A 1 104 ? 7.587 14.243 -7.125 1.00 89.19 104 ARG A O 1
ATOM 839 N N . ILE A 1 105 ? 7.911 12.033 -6.866 1.00 88.94 105 ILE A N 1
ATOM 840 C CA . ILE A 1 105 ? 6.636 11.628 -7.490 1.00 88.94 105 ILE A CA 1
ATOM 841 C C . ILE A 1 105 ? 5.433 12.130 -6.679 1.00 88.94 105 ILE A C 1
ATOM 843 O O . ILE A 1 105 ? 4.440 12.567 -7.258 1.00 88.94 105 ILE A O 1
ATOM 847 N N . ALA A 1 106 ? 5.512 12.122 -5.347 1.00 88.56 106 ALA A N 1
ATOM 848 C CA . ALA A 1 106 ? 4.458 12.661 -4.490 1.00 88.56 106 ALA A CA 1
ATOM 849 C C . ALA A 1 106 ? 4.254 14.170 -4.720 1.00 88.56 106 ALA A C 1
ATOM 851 O O . ALA A 1 106 ? 3.120 14.623 -4.875 1.00 88.56 106 ALA A O 1
ATOM 852 N N . ARG A 1 107 ? 5.343 14.944 -4.833 1.00 89.75 107 ARG A N 1
ATOM 853 C CA . ARG A 1 107 ? 5.280 16.374 -5.187 1.00 89.75 107 ARG A CA 1
ATOM 854 C C . ARG A 1 107 ? 4.677 16.598 -6.572 1.00 89.75 107 ARG A C 1
ATOM 856 O O . ARG A 1 107 ? 3.854 17.494 -6.732 1.00 89.75 107 ARG A O 1
ATOM 863 N N . GLU A 1 108 ? 5.068 15.796 -7.559 1.00 89.75 108 GLU A N 1
ATOM 864 C CA . GLU A 1 108 ? 4.516 15.858 -8.920 1.00 89.75 108 GLU A CA 1
ATOM 865 C C . GLU A 1 108 ? 3.013 15.557 -8.930 1.00 89.75 108 GLU A C 1
ATOM 867 O O . GLU A 1 108 ? 2.245 16.310 -9.522 1.00 89.75 108 GLU A O 1
ATOM 872 N N . SER A 1 109 ? 2.586 14.517 -8.209 1.00 89.12 109 SER A N 1
ATOM 873 C CA . SER A 1 109 ? 1.174 14.123 -8.114 1.00 89.12 109 SER A CA 1
ATOM 874 C C . SER A 1 109 ? 0.333 15.202 -7.437 1.00 89.12 109 SER A C 1
ATOM 876 O O . SER A 1 109 ? -0.737 15.538 -7.930 1.00 89.12 109 SER A O 1
ATOM 878 N N . SER A 1 110 ? 0.851 15.796 -6.356 1.00 89.69 110 SER A N 1
ATOM 879 C CA . SER A 1 110 ? 0.211 16.917 -5.663 1.00 89.69 110 SER A CA 1
ATOM 880 C C . SER A 1 110 ? 0.030 18.129 -6.584 1.00 89.69 110 SER A C 1
ATOM 882 O O . SER A 1 110 ? -1.069 18.663 -6.683 1.00 89.69 110 SER A O 1
ATOM 884 N N . ARG A 1 111 ? 1.078 18.530 -7.322 1.00 91.31 111 ARG A N 1
ATOM 885 C CA . ARG A 1 111 ? 1.018 19.671 -8.258 1.00 91.31 111 ARG A CA 1
ATOM 886 C C . ARG A 1 111 ? 0.063 19.444 -9.427 1.00 91.31 111 ARG A C 1
ATOM 888 O O . ARG A 1 111 ? -0.539 20.396 -9.903 1.00 91.31 111 ARG A O 1
ATOM 895 N N . ALA A 1 112 ? -0.020 18.210 -9.914 1.00 90.56 112 ALA A N 1
ATOM 896 C CA . ALA A 1 112 ? -0.855 17.842 -11.052 1.00 90.56 112 ALA A CA 1
ATOM 897 C C . ALA A 1 112 ? -2.285 17.432 -10.659 1.00 90.56 112 ALA A C 1
ATOM 899 O O . ALA A 1 112 ? -3.052 17.053 -11.540 1.00 90.56 112 ALA A O 1
ATOM 900 N N . GLU A 1 113 ? -2.617 17.426 -9.361 1.00 90.19 113 GLU A N 1
ATOM 901 C CA . GLU A 1 113 ? -3.837 16.806 -8.819 1.00 90.19 113 GLU A CA 1
ATOM 902 C C . GLU A 1 113 ? -4.077 15.374 -9.343 1.00 90.19 113 GLU A C 1
ATOM 904 O O . GLU A 1 113 ? -5.208 14.918 -9.531 1.00 90.19 113 GLU A O 1
ATOM 909 N N . ALA A 1 114 ? -2.986 14.652 -9.599 1.00 87.06 114 ALA A N 1
ATOM 910 C CA . ALA A 1 114 ? -3.016 13.298 -10.127 1.00 87.06 114 ALA A CA 1
ATOM 911 C C . ALA A 1 114 ? -3.259 12.278 -9.000 1.00 87.06 114 ALA A C 1
ATOM 913 O O . ALA A 1 114 ? -3.034 12.586 -7.825 1.00 87.06 114 ALA A O 1
ATOM 914 N N . PRO A 1 115 ? -3.690 11.041 -9.322 1.00 85.88 115 PRO A N 1
ATOM 915 C CA . PRO A 1 115 ? -3.813 9.984 -8.326 1.00 85.88 115 PRO A CA 1
ATOM 916 C C . PRO A 1 115 ? -2.528 9.834 -7.498 1.00 85.88 115 PRO A C 1
ATOM 918 O O . PRO A 1 115 ? -1.429 9.885 -8.056 1.00 85.88 115 PRO A O 1
ATOM 921 N N . PRO A 1 116 ? -2.639 9.654 -6.172 1.00 86.31 116 PRO A N 1
ATOM 922 C CA . PRO A 1 116 ? -1.470 9.588 -5.313 1.00 86.31 116 PRO A CA 1
ATOM 923 C C . PRO A 1 116 ? -0.654 8.316 -5.596 1.00 86.31 116 PRO A C 1
ATOM 925 O O . PRO A 1 116 ? -1.232 7.266 -5.888 1.00 86.31 116 PRO A O 1
ATOM 928 N N . PRO A 1 117 ? 0.683 8.364 -5.448 1.00 81.19 117 PRO A N 1
ATOM 929 C CA . PRO A 1 117 ? 1.551 7.235 -5.775 1.00 81.19 117 PRO A CA 1
ATOM 930 C C . PRO A 1 117 ? 1.388 6.042 -4.825 1.00 81.19 117 PRO A C 1
ATOM 932 O O . PRO A 1 117 ? 1.727 4.925 -5.195 1.00 81.19 117 PRO A O 1
ATOM 935 N N . SER A 1 118 ? 0.882 6.241 -3.605 1.00 78.69 118 SER A N 1
ATOM 936 C CA . SER A 1 118 ? 0.567 5.157 -2.671 1.00 78.69 118 SER A CA 1
ATOM 937 C C . SER A 1 118 ? -0.501 5.575 -1.662 1.00 78.69 118 SER A C 1
ATOM 939 O O . SER A 1 118 ? -0.923 6.730 -1.616 1.00 78.69 118 SER A O 1
ATOM 941 N N . ASN A 1 119 ? -0.904 4.632 -0.805 1.00 77.25 119 ASN A N 1
ATOM 942 C CA . ASN A 1 119 ? -1.706 4.935 0.379 1.00 77.25 119 ASN A CA 1
ATOM 943 C C . ASN A 1 119 ? -0.976 5.979 1.264 1.00 77.25 119 ASN A C 1
ATOM 945 O O . ASN A 1 119 ? 0.226 5.805 1.504 1.00 77.25 119 ASN A O 1
ATOM 949 N N . PRO A 1 120 ? -1.680 7.025 1.749 1.00 73.69 120 PRO A N 1
ATOM 950 C CA . PRO A 1 120 ? -1.110 8.124 2.531 1.00 73.69 120 PRO A CA 1
ATOM 951 C C . PRO A 1 120 ? -0.434 7.688 3.834 1.00 73.69 120 PRO A C 1
ATOM 953 O O . PRO A 1 120 ? 0.494 8.361 4.268 1.00 73.69 120 PRO A O 1
ATOM 956 N N . VAL A 1 121 ? -0.815 6.550 4.425 1.00 68.50 121 VAL A N 1
ATOM 957 C CA . VAL A 1 121 ? -0.176 6.015 5.644 1.00 68.50 121 VAL A CA 1
ATOM 958 C C . VAL A 1 121 ? 1.313 5.760 5.426 1.00 68.50 121 VAL A C 1
ATOM 960 O O . VAL A 1 121 ? 2.121 6.017 6.312 1.00 68.50 121 VAL A O 1
ATOM 963 N N . PHE A 1 122 ? 1.697 5.314 4.229 1.00 67.50 122 PHE A N 1
ATOM 964 C CA . PHE A 1 122 ? 3.109 5.142 3.897 1.00 67.50 122 PHE A CA 1
ATOM 965 C C . PHE A 1 122 ? 3.785 6.480 3.593 1.00 67.50 122 PHE A C 1
ATOM 967 O O . PHE A 1 122 ? 4.984 6.612 3.808 1.00 67.50 122 PHE A O 1
ATOM 974 N N . VAL A 1 123 ? 3.012 7.487 3.171 1.00 66.12 123 VAL A N 1
ATOM 975 C CA . VAL A 1 123 ? 3.523 8.817 2.819 1.00 66.12 123 VAL A CA 1
ATOM 976 C C . VAL A 1 123 ? 4.001 9.605 4.034 1.00 66.12 123 VAL A C 1
ATOM 978 O O . VAL A 1 123 ? 4.980 10.338 3.931 1.00 66.12 123 VAL A O 1
ATOM 981 N N . LEU A 1 124 ? 3.406 9.354 5.202 1.00 63.50 124 LEU A N 1
ATOM 982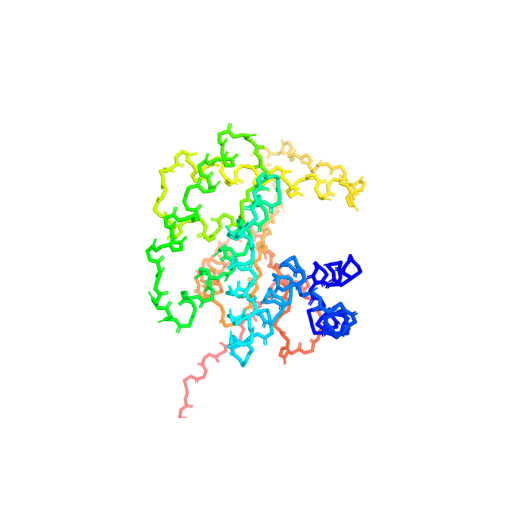 C CA . LEU A 1 124 ? 3.843 9.914 6.487 1.00 63.50 124 LEU A CA 1
ATOM 983 C C . LEU A 1 124 ? 5.281 9.525 6.873 1.00 63.50 124 LEU A C 1
ATOM 985 O O . LEU A 1 124 ? 5.895 10.202 7.688 1.00 63.50 124 LEU A O 1
ATOM 989 N N . ALA A 1 125 ? 5.830 8.451 6.295 1.00 67.94 125 ALA A N 1
ATOM 990 C CA . ALA A 1 125 ? 7.198 8.006 6.554 1.00 67.94 125 ALA A CA 1
ATOM 991 C C . ALA A 1 125 ? 8.240 8.644 5.612 1.00 67.94 125 ALA A C 1
ATOM 993 O O . ALA A 1 125 ? 9.412 8.260 5.650 1.00 67.94 125 ALA A O 1
ATOM 994 N N . TYR A 1 126 ? 7.839 9.567 4.727 1.00 73.12 126 TYR A N 1
ATOM 995 C CA . TYR A 1 126 ? 8.703 10.106 3.674 1.00 73.12 126 TYR A CA 1
ATOM 996 C C . TYR A 1 126 ? 9.082 11.574 3.905 1.00 73.12 126 TYR A C 1
ATOM 998 O O . TYR A 1 126 ? 8.290 12.338 4.450 1.00 73.12 126 TYR A O 1
ATOM 1006 N N . PRO A 1 127 ? 10.269 12.006 3.437 1.00 78.00 127 PRO A N 1
ATOM 1007 C CA . PRO A 1 127 ? 10.741 13.380 3.592 1.00 78.00 127 PRO A CA 1
ATOM 1008 C C . PRO A 1 127 ? 10.045 14.323 2.594 1.00 78.00 127 PRO A C 1
ATOM 1010 O O . PRO A 1 127 ? 10.619 14.714 1.573 1.00 78.00 127 PRO A O 1
ATOM 1013 N N . VAL A 1 128 ? 8.785 14.662 2.863 1.00 84.88 128 VAL A N 1
ATOM 1014 C CA . VAL A 1 128 ? 7.984 15.640 2.112 1.00 84.88 128 VAL A CA 1
ATOM 1015 C C . VAL A 1 128 ? 7.355 16.654 3.064 1.00 84.88 128 VAL A C 1
ATOM 1017 O O . VAL A 1 128 ? 7.137 16.359 4.232 1.00 84.88 128 VAL A O 1
ATOM 1020 N N . ASP A 1 129 ? 7.066 17.848 2.551 1.00 88.44 129 ASP A N 1
ATOM 1021 C CA . ASP A 1 129 ? 6.481 18.936 3.338 1.00 88.44 129 ASP A CA 1
ATOM 1022 C C . ASP A 1 129 ? 5.007 18.641 3.688 1.00 88.44 129 ASP A C 1
ATOM 1024 O O . ASP A 1 129 ? 4.297 17.998 2.906 1.00 88.44 129 ASP A O 1
ATOM 1028 N N . ASP A 1 130 ? 4.515 19.164 4.816 1.00 89.25 130 ASP A N 1
ATOM 1029 C CA . ASP A 1 130 ? 3.153 18.909 5.328 1.00 89.25 130 ASP A CA 1
ATOM 1030 C C . ASP A 1 130 ? 2.044 19.218 4.311 1.00 89.25 130 ASP A C 1
ATOM 1032 O O . ASP A 1 130 ? 1.033 18.518 4.230 1.00 89.25 130 ASP A O 1
ATOM 1036 N N . SER A 1 131 ? 2.244 20.238 3.475 1.00 90.38 131 SER A N 1
ATOM 1037 C CA . SER A 1 131 ? 1.302 20.599 2.411 1.00 90.38 131 SER A CA 1
ATOM 1038 C C . SER A 1 131 ? 1.170 19.504 1.346 1.00 90.38 131 SER A C 1
ATOM 1040 O O . SER A 1 131 ? 0.076 19.250 0.837 1.00 90.38 131 SER A O 1
ATOM 1042 N N . VAL A 1 132 ? 2.266 18.808 1.030 1.00 89.50 132 VAL A N 1
ATOM 1043 C CA . VAL A 1 132 ? 2.273 17.668 0.107 1.00 89.50 132 VAL A CA 1
ATOM 1044 C C . VAL A 1 132 ? 1.587 16.473 0.759 1.00 89.50 132 VAL A C 1
ATOM 1046 O O . VAL A 1 132 ? 0.778 15.822 0.100 1.00 89.50 132 VAL A O 1
ATOM 1049 N N . LEU A 1 133 ? 1.849 16.215 2.045 1.00 87.44 133 LEU A N 1
ATOM 1050 C CA . LEU A 1 133 ? 1.181 15.150 2.802 1.00 87.44 133 LEU A CA 1
ATOM 1051 C C . LEU A 1 133 ? -0.338 15.324 2.797 1.00 87.44 133 LEU A C 1
ATOM 1053 O O . LEU A 1 133 ? -1.064 14.394 2.436 1.00 87.44 133 LEU A O 1
ATOM 1057 N N . LEU A 1 134 ? -0.814 16.524 3.135 1.00 88.81 134 LEU A N 1
ATOM 1058 C CA . LEU A 1 134 ? -2.238 16.842 3.1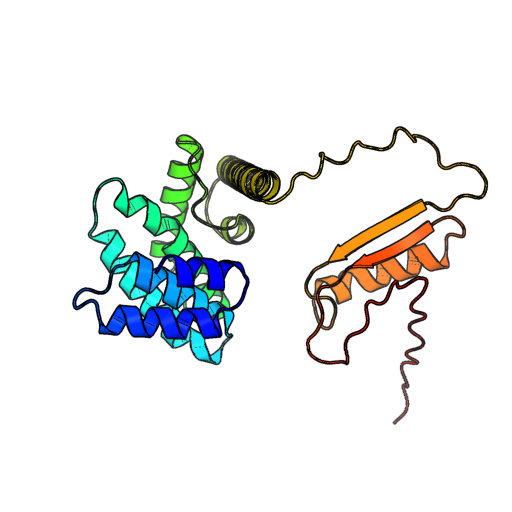58 1.00 88.81 134 LEU A CA 1
ATOM 1059 C C . LEU A 1 134 ? -2.875 16.675 1.774 1.00 88.81 134 LEU A C 1
ATOM 1061 O O . LEU A 1 134 ? -3.908 16.018 1.650 1.00 88.81 134 LEU A O 1
ATOM 1065 N N . SER A 1 135 ? -2.235 17.208 0.729 1.00 91.12 135 SER A N 1
ATOM 1066 C CA . SER A 1 135 ? -2.710 17.077 -0.653 1.00 91.12 135 SER A CA 1
ATOM 1067 C C . SER A 1 135 ? -2.853 15.610 -1.069 1.00 91.12 135 SER A C 1
ATOM 1069 O O . SER A 1 135 ? -3.906 15.189 -1.550 1.00 91.12 135 SER A O 1
ATOM 1071 N N . ILE A 1 136 ? -1.841 14.784 -0.795 1.00 89.38 136 ILE A N 1
ATOM 1072 C CA . ILE A 1 136 ? -1.870 13.351 -1.105 1.00 89.38 136 ILE A CA 1
ATOM 1073 C C . ILE A 1 136 ? -2.976 12.622 -0.333 1.00 89.38 136 ILE A C 1
ATOM 1075 O O . ILE A 1 136 ? -3.685 11.797 -0.917 1.00 89.38 136 ILE A O 1
ATOM 1079 N N . ALA A 1 137 ? -3.177 12.940 0.948 1.00 88.50 137 ALA A N 1
ATOM 1080 C CA . ALA A 1 137 ? -4.270 12.379 1.738 1.00 88.50 137 ALA A CA 1
ATOM 1081 C C . ALA A 1 137 ? -5.649 12.756 1.163 1.00 88.50 137 ALA A C 1
ATOM 1083 O O . ALA A 1 137 ? -6.525 11.894 1.039 1.00 88.50 137 ALA A O 1
ATOM 1084 N N . MET A 1 138 ? -5.831 14.011 0.742 1.00 90.62 138 MET A N 1
ATOM 1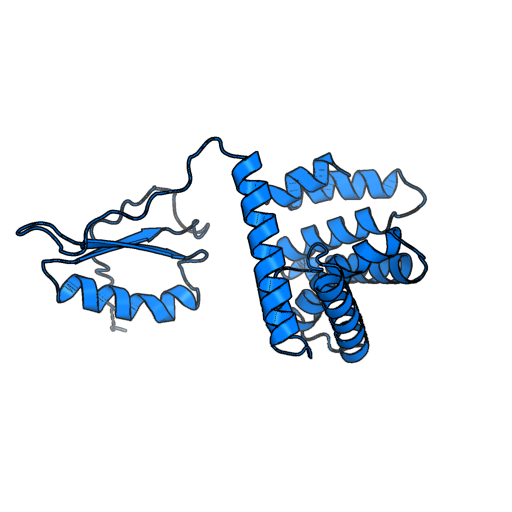085 C CA . MET A 1 138 ? -7.066 14.481 0.105 1.00 90.62 138 MET A CA 1
ATOM 1086 C C . MET A 1 138 ? -7.318 13.800 -1.246 1.00 90.62 138 MET A C 1
ATOM 1088 O O . MET A 1 138 ? -8.435 13.345 -1.503 1.00 90.62 138 MET A O 1
ATOM 1092 N N . LEU A 1 139 ? -6.289 13.677 -2.091 1.00 90.88 139 LEU A N 1
ATOM 1093 C CA . LEU A 1 139 ? -6.369 12.993 -3.386 1.00 90.88 139 LEU A CA 1
ATOM 1094 C C . LEU A 1 139 ? -6.712 11.509 -3.211 1.00 90.88 139 LEU A C 1
ATOM 1096 O O . LEU A 1 139 ? -7.573 10.983 -3.920 1.00 90.88 139 LEU A O 1
ATOM 1100 N N . TYR A 1 140 ? -6.109 10.846 -2.220 1.00 88.50 140 TYR A N 1
ATOM 1101 C CA . TYR A 1 140 ? -6.444 9.468 -1.871 1.00 88.50 140 TYR A CA 1
ATOM 1102 C C . TYR A 1 140 ? -7.910 9.336 -1.448 1.00 88.50 140 TYR A C 1
ATOM 1104 O O . TYR A 1 140 ? -8.636 8.501 -1.990 1.00 88.50 140 TYR A O 1
ATOM 1112 N N . ALA A 1 141 ? -8.375 10.191 -0.532 1.00 87.00 141 ALA A N 1
ATOM 1113 C CA . ALA A 1 141 ? -9.759 10.184 -0.065 1.00 87.00 141 ALA A CA 1
ATOM 1114 C C . ALA A 1 141 ? -10.759 10.427 -1.209 1.00 87.00 141 ALA A C 1
ATOM 1116 O O . ALA A 1 141 ? -11.776 9.736 -1.298 1.00 87.00 141 ALA A O 1
ATOM 1117 N N . LYS A 1 142 ? -10.461 11.362 -2.122 1.00 87.44 142 LYS A N 1
ATOM 1118 C CA . LYS A 1 142 ? -11.264 11.621 -3.327 1.00 87.44 142 LYS A CA 1
ATOM 1119 C C . LYS A 1 142 ? -11.360 10.374 -4.210 1.00 87.44 142 LYS A C 1
ATOM 1121 O O . LYS A 1 142 ? -12.466 9.999 -4.595 1.00 87.44 142 LYS A O 1
ATOM 1126 N N . GLY A 1 143 ? -10.236 9.704 -4.469 1.00 85.44 143 GLY A N 1
ATOM 1127 C CA . GLY A 1 143 ? -10.203 8.464 -5.248 1.00 85.44 143 GLY A CA 1
ATOM 1128 C C . GLY A 1 143 ? -11.024 7.337 -4.612 1.00 85.44 143 GLY A C 1
ATOM 1129 O O . GLY A 1 143 ? -11.796 6.675 -5.302 1.00 85.44 143 GLY A O 1
ATOM 1130 N N . GLN A 1 144 ? -10.933 7.157 -3.289 1.00 82.88 144 GLN A N 1
ATOM 1131 C CA . GLN A 1 144 ? -11.741 6.158 -2.573 1.00 82.88 144 GLN A CA 1
ATOM 1132 C C . GLN A 1 144 ? -13.240 6.463 -2.647 1.00 82.88 144 GLN A C 1
ATOM 1134 O O . GLN A 1 144 ? -14.035 5.565 -2.914 1.00 82.88 144 GLN A O 1
ATOM 1139 N N . ARG A 1 145 ? -13.640 7.733 -2.491 1.00 81.69 145 ARG A N 1
ATOM 1140 C CA . ARG A 1 145 ? -15.046 8.147 -2.640 1.00 81.69 145 ARG A CA 1
ATOM 1141 C C . ARG A 1 145 ? -15.581 7.860 -4.037 1.00 81.69 145 ARG A C 1
ATOM 1143 O O . ARG A 1 145 ? -16.698 7.377 -4.157 1.00 81.69 145 ARG A O 1
ATOM 1150 N N . GLN A 1 146 ? -14.795 8.126 -5.080 1.00 82.56 146 GLN A N 1
ATOM 1151 C CA . GLN A 1 146 ? -15.189 7.838 -6.461 1.00 82.56 146 GLN A CA 1
ATOM 1152 C C . GLN A 1 146 ? -15.369 6.335 -6.701 1.00 82.56 146 GLN A C 1
ATOM 1154 O O . GLN A 1 146 ? -16.370 5.934 -7.290 1.00 82.56 146 GLN A O 1
ATOM 1159 N N . LYS A 1 147 ? -14.451 5.498 -6.194 1.00 77.06 147 LYS A N 1
ATOM 1160 C CA . LYS A 1 147 ? -14.589 4.034 -6.256 1.00 77.06 147 LYS A CA 1
ATOM 1161 C C . LYS A 1 147 ? -15.844 3.554 -5.522 1.00 77.06 147 LYS A C 1
ATOM 1163 O O . LYS A 1 147 ? -16.606 2.769 -6.074 1.00 77.06 147 LYS A O 1
ATOM 1168 N N . PHE A 1 148 ? -16.085 4.057 -4.311 1.00 73.31 148 PHE A N 1
ATOM 1169 C CA . PHE A 1 148 ? -17.242 3.673 -3.500 1.00 73.31 148 PHE A CA 1
ATOM 1170 C C . PHE A 1 148 ? -18.577 4.121 -4.114 1.00 73.31 148 PHE A C 1
ATOM 1172 O O . PHE A 1 148 ? -19.520 3.334 -4.168 1.00 73.31 148 PHE A O 1
ATOM 1179 N N . ALA A 1 149 ? -18.649 5.353 -4.624 1.00 71.19 149 ALA A N 1
ATOM 1180 C CA . ALA A 1 149 ? -19.826 5.871 -5.321 1.00 71.19 149 ALA A CA 1
ATOM 1181 C C . ALA A 1 149 ? -20.108 5.111 -6.626 1.00 71.19 149 ALA A C 1
ATOM 1183 O O . ALA A 1 149 ? -21.262 4.924 -6.990 1.00 71.19 149 ALA A O 1
ATOM 1184 N N . GLY A 1 150 ? -19.067 4.639 -7.320 1.00 68.00 150 GLY A N 1
ATOM 1185 C CA . GLY A 1 150 ? -19.226 3.758 -8.478 1.00 68.00 150 GLY A CA 1
ATOM 1186 C C . GLY A 1 150 ? -19.686 2.341 -8.113 1.00 68.00 150 GLY A C 1
ATOM 1187 O O . GLY A 1 150 ? -20.334 1.687 -8.924 1.00 68.00 150 GLY A O 1
ATOM 1188 N N . ALA A 1 151 ? -19.366 1.866 -6.905 1.00 64.00 151 ALA A N 1
ATOM 1189 C CA . ALA A 1 151 ? -19.682 0.515 -6.438 1.00 64.00 151 ALA A CA 1
ATOM 1190 C C . ALA A 1 151 ? -21.030 0.404 -5.707 1.00 64.00 151 ALA A C 1
ATOM 1192 O O . ALA A 1 151 ? -21.560 -0.697 -5.568 1.00 64.00 151 ALA A O 1
ATOM 1193 N N . THR A 1 152 ? -21.585 1.514 -5.214 1.00 61.34 152 THR A N 1
ATOM 1194 C CA . THR A 1 152 ? -22.803 1.507 -4.398 1.00 61.34 152 THR A CA 1
ATOM 1195 C C . THR A 1 152 ? -23.773 2.595 -4.845 1.00 61.34 152 THR A C 1
ATOM 1197 O O . THR A 1 152 ? -23.404 3.752 -5.008 1.00 61.34 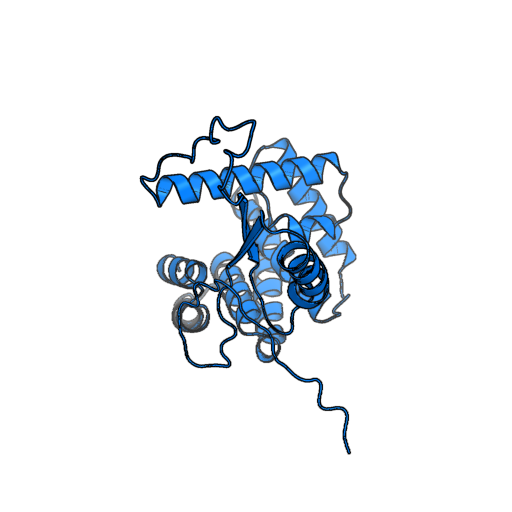152 THR A O 1
ATOM 1200 N N . SER A 1 153 ? -25.053 2.249 -4.981 1.00 64.38 153 SER A N 1
ATOM 1201 C CA . SER A 1 153 ? -26.144 3.219 -5.156 1.00 64.38 153 SER A CA 1
ATOM 1202 C C . SER A 1 153 ? -26.580 3.850 -3.825 1.00 64.38 153 SER A C 1
ATOM 1204 O O . SER A 1 153 ? -27.696 4.358 -3.716 1.00 64.38 153 SER A O 1
ATOM 1206 N N . LEU A 1 154 ? -25.754 3.741 -2.778 1.00 62.38 154 LEU A N 1
ATOM 1207 C CA . LEU A 1 154 ? -26.124 4.169 -1.437 1.00 62.38 154 LEU A CA 1
ATOM 1208 C C . LEU A 1 154 ? -25.967 5.691 -1.333 1.00 62.38 154 LEU A C 1
ATOM 1210 O O . LEU A 1 154 ? -24.892 6.218 -1.633 1.00 62.38 154 LEU A O 1
ATOM 1214 N N . PRO A 1 155 ? -27.014 6.418 -0.909 1.00 62.41 155 PRO A N 1
ATOM 1215 C CA . PRO A 1 155 ? -26.897 7.846 -0.670 1.00 62.41 155 PRO A CA 1
ATOM 1216 C C . PRO A 1 155 ? -25.876 8.101 0.443 1.00 62.41 155 PRO A C 1
ATOM 1218 O O . PRO A 1 155 ? -25.769 7.325 1.395 1.00 62.41 155 PRO A O 1
ATOM 1221 N N . LEU A 1 156 ? -25.139 9.211 0.335 1.00 61.03 156 LEU A N 1
ATOM 1222 C CA . LEU A 1 156 ? -24.286 9.677 1.427 1.00 61.03 156 LEU A CA 1
ATOM 1223 C C . LEU A 1 156 ? -25.137 9.790 2.706 1.00 61.03 156 LEU A C 1
ATOM 1225 O O . LEU A 1 156 ? -26.222 10.382 2.647 1.00 61.03 156 LEU A O 1
ATOM 1229 N N . PRO A 1 157 ? -24.677 9.249 3.849 1.00 63.69 157 PRO A N 1
ATOM 1230 C CA . PRO A 1 157 ? -25.402 9.397 5.100 1.00 63.69 157 PRO A CA 1
ATOM 1231 C C . PRO A 1 157 ? -25.569 10.887 5.409 1.00 63.69 157 PRO A C 1
ATOM 1233 O O . PRO A 1 157 ? -24.592 11.640 5.390 1.00 63.69 157 PRO A O 1
ATOM 1236 N N . ARG A 1 158 ? -26.799 11.326 5.690 1.00 65.81 158 ARG A N 1
ATOM 1237 C CA . ARG A 1 158 ? -27.025 12.661 6.254 1.00 65.81 158 ARG A CA 1
ATOM 1238 C C . ARG A 1 158 ? -26.646 12.635 7.727 1.00 65.81 158 ARG A C 1
ATOM 1240 O O . ARG A 1 158 ? -26.966 11.673 8.425 1.00 65.81 158 ARG A O 1
ATOM 1247 N N . ALA A 1 159 ? -25.973 13.687 8.185 1.00 62.28 159 ALA A N 1
ATOM 1248 C CA . ALA A 1 159 ? -25.789 13.891 9.613 1.00 62.28 159 ALA A CA 1
ATOM 1249 C C . ALA A 1 159 ? -27.179 13.967 10.275 1.00 62.28 159 ALA A C 1
ATOM 1251 O O . ALA A 1 159 ? -28.059 14.633 9.727 1.00 62.28 159 ALA A O 1
ATOM 1252 N N . PRO A 1 160 ? -27.415 13.264 11.392 1.00 65.50 160 PRO A N 1
ATOM 1253 C CA . PRO A 1 160 ? -28.666 13.403 12.121 1.00 65.50 160 PRO A CA 1
ATOM 1254 C C . PRO A 1 160 ? -28.773 14.820 12.700 1.00 65.50 160 PRO A C 1
ATOM 1256 O O . PRO A 1 160 ? -27.807 15.327 13.264 1.00 65.50 160 PRO A O 1
ATOM 1259 N N . ASP A 1 161 ? -29.959 15.426 12.626 1.00 66.50 161 ASP A N 1
ATOM 1260 C CA . ASP A 1 161 ? -30.241 16.791 13.114 1.00 66.50 161 ASP A CA 1
ATOM 1261 C C . ASP A 1 161 ? -30.267 16.911 14.658 1.00 66.50 161 ASP A C 1
ATOM 1263 O O . ASP A 1 161 ? -30.749 17.894 15.222 1.00 66.50 161 ASP A O 1
ATOM 1267 N N . LEU A 1 162 ? -29.789 15.893 15.377 1.00 62.03 162 LEU A N 1
ATOM 1268 C CA . LEU A 1 162 ? -29.898 15.811 16.830 1.00 62.03 162 LEU A CA 1
ATOM 1269 C C . LEU A 1 162 ? -28.723 16.522 17.507 1.00 62.03 162 LEU A C 1
ATOM 1271 O O . LEU A 1 162 ? -27.629 15.972 17.616 1.00 62.03 162 LEU A O 1
ATOM 1275 N N . LEU A 1 163 ? -28.985 17.727 18.018 1.00 63.06 163 LEU A N 1
ATOM 1276 C CA . LEU A 1 163 ? -28.091 18.443 18.937 1.00 63.06 163 LEU A CA 1
ATOM 1277 C C . LEU A 1 163 ? -28.177 17.904 20.378 1.00 63.06 163 LEU A C 1
ATOM 1279 O O . LEU A 1 163 ? -27.204 17.999 21.122 1.00 63.06 163 LEU A O 1
ATOM 1283 N N . GLU A 1 164 ? -29.308 17.298 20.764 1.00 70.0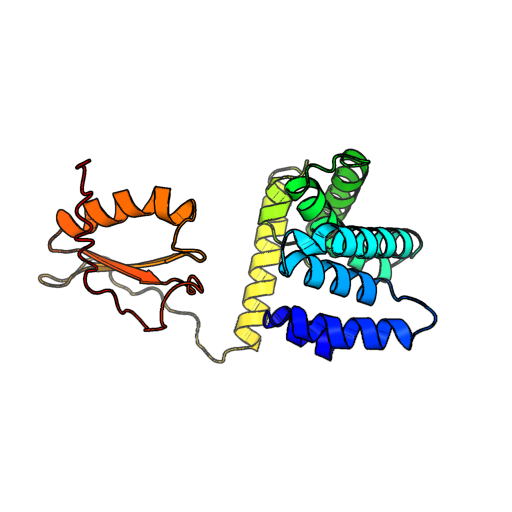0 164 GLU A N 1
ATOM 1284 C CA . GLU A 1 164 ? -29.541 16.771 22.114 1.00 70.00 164 GLU A CA 1
ATOM 1285 C C . GLU A 1 164 ? -30.068 15.330 22.100 1.00 70.00 164 GLU A C 1
ATOM 1287 O O . GLU A 1 164 ? -30.922 14.956 21.293 1.00 70.00 164 GLU A O 1
ATOM 1292 N N . LEU A 1 165 ? -29.561 14.507 23.024 1.00 71.38 165 LEU A N 1
ATOM 1293 C CA . LEU A 1 165 ? -29.968 13.112 23.184 1.00 71.38 165 LEU A CA 1
ATOM 1294 C C . LEU A 1 165 ? -31.297 13.039 23.966 1.00 71.38 165 LEU A C 1
ATOM 1296 O O . LEU A 1 165 ? -31.301 13.413 25.146 1.00 71.38 165 LEU A O 1
ATOM 1300 N N . PRO A 1 166 ? -32.392 12.509 23.384 1.00 77.62 166 PRO A N 1
ATOM 1301 C CA . PRO A 1 166 ? -33.693 12.466 24.048 1.00 77.62 166 PRO A CA 1
ATOM 1302 C C . PRO A 1 166 ? -33.652 11.745 25.402 1.00 77.62 166 PRO A C 1
ATOM 1304 O O . PRO A 1 166 ? -32.891 10.791 25.599 1.00 77.62 166 PRO A O 1
ATOM 1307 N N . ALA A 1 167 ? -34.497 12.180 26.339 1.00 76.38 167 ALA A N 1
ATOM 1308 C CA . ALA A 1 167 ? -34.608 11.560 27.656 1.00 76.38 167 ALA A CA 1
ATOM 1309 C C . ALA A 1 167 ? -34.922 10.055 27.537 1.00 76.38 167 ALA A C 1
ATOM 1311 O O . ALA A 1 167 ? -35.781 9.640 26.760 1.00 76.38 167 ALA A O 1
ATOM 1312 N N . GLY A 1 168 ? -34.185 9.225 28.280 1.00 76.00 168 GLY A N 1
ATOM 1313 C CA . GLY A 1 168 ? -34.323 7.764 28.246 1.00 76.00 168 GLY A CA 1
ATOM 1314 C C . GLY A 1 168 ? -33.699 7.064 27.029 1.00 76.00 168 GLY A C 1
ATOM 1315 O O . GLY A 1 168 ? -33.692 5.836 26.985 1.00 76.00 168 GLY A O 1
ATOM 1316 N N . LYS A 1 169 ? -33.140 7.796 26.054 1.00 74.12 169 LYS A N 1
ATOM 1317 C CA . LYS A 1 169 ? -32.369 7.208 24.947 1.00 74.12 169 LYS A CA 1
ATOM 1318 C C . LYS A 1 169 ? -30.880 7.139 25.290 1.00 74.12 169 LYS A C 1
ATOM 1320 O O . LYS A 1 169 ? -30.356 7.987 26.016 1.00 74.12 169 LYS A O 1
ATOM 1325 N N . LYS A 1 170 ? -30.205 6.117 24.753 1.00 73.62 170 LYS A N 1
ATOM 1326 C CA . LYS A 1 170 ? -28.747 5.962 24.820 1.00 73.62 170 LYS A CA 1
ATOM 1327 C C . LYS A 1 170 ? -28.108 6.423 23.511 1.00 73.62 170 LYS A C 1
ATOM 1329 O O . LYS A 1 170 ? -28.669 6.202 22.441 1.00 73.62 170 LYS A O 1
ATOM 1334 N N . LEU A 1 171 ? -26.942 7.049 23.608 1.00 73.75 171 LEU A N 1
ATOM 1335 C CA . LEU A 1 171 ? -26.078 7.349 22.478 1.00 73.75 171 LEU A CA 1
ATOM 1336 C C . LEU A 1 171 ? -25.306 6.085 22.110 1.00 73.75 171 LEU A C 1
ATOM 1338 O O . LEU A 1 171 ? -24.598 5.540 22.955 1.00 73.75 171 LEU A O 1
ATOM 1342 N N . THR A 1 172 ? -25.411 5.648 20.859 1.00 73.38 172 THR A N 1
ATOM 1343 C CA . THR A 1 172 ? -24.618 4.527 20.350 1.00 73.38 172 THR A CA 1
ATOM 1344 C C . THR A 1 172 ? -23.405 5.042 19.589 1.00 73.38 172 THR A C 1
ATOM 1346 O O . THR A 1 172 ? -23.545 5.774 18.613 1.00 73.38 172 THR A O 1
ATOM 1349 N N . ILE A 1 173 ? -22.214 4.649 20.031 1.00 72.94 173 ILE A N 1
ATOM 1350 C CA . ILE A 1 173 ? -20.937 4.992 19.408 1.00 72.94 173 ILE A CA 1
ATOM 1351 C C . ILE A 1 173 ? -20.391 3.740 18.717 1.00 72.94 173 ILE A C 1
ATOM 1353 O O . ILE A 1 173 ? -20.026 2.764 19.370 1.00 72.94 173 ILE A O 1
ATOM 1357 N N . GLY A 1 174 ? -20.351 3.757 17.385 1.00 70.25 174 GLY A N 1
ATOM 1358 C CA . GLY A 1 174 ? -19.757 2.686 16.586 1.00 70.25 174 GLY A CA 1
ATOM 1359 C C . GLY A 1 174 ? -18.258 2.904 16.381 1.00 70.25 174 GLY A C 1
ATOM 1360 O O . GLY A 1 174 ? -17.857 3.896 15.778 1.00 70.25 174 GLY A O 1
ATOM 1361 N N . PHE A 1 175 ? -17.434 1.967 16.837 1.00 67.50 175 PHE A N 1
ATOM 1362 C CA . PHE A 1 175 ? -16.001 1.911 16.573 1.00 67.50 175 PHE A CA 1
ATOM 1363 C C . PHE A 1 175 ? -15.740 0.891 15.469 1.00 67.50 175 PHE A C 1
ATOM 1365 O O . PHE A 1 175 ? -15.958 -0.301 15.659 1.00 67.50 175 PHE A O 1
ATOM 1372 N N . LEU A 1 176 ? -15.260 1.349 14.316 1.00 66.50 176 LEU A N 1
ATOM 1373 C CA . LEU A 1 176 ? -14.781 0.473 13.250 1.00 66.50 176 LEU A CA 1
ATOM 1374 C C . LEU A 1 176 ? -13.260 0.382 13.344 1.00 66.50 176 LEU A C 1
ATOM 1376 O O . LEU A 1 176 ? -12.571 1.381 13.139 1.00 66.50 176 LEU A O 1
ATOM 1380 N N . ALA A 1 177 ? -12.742 -0.802 13.660 1.00 62.25 177 ALA A N 1
ATOM 1381 C CA . ALA A 1 177 ? -11.313 -1.018 13.816 1.00 62.25 177 ALA A CA 1
ATOM 1382 C C . ALA A 1 177 ? -10.900 -2.342 13.147 1.00 62.25 177 ALA A C 1
ATOM 1384 O O . ALA A 1 177 ? -11.219 -3.412 13.665 1.00 62.25 177 ALA A O 1
ATOM 1385 N N . PRO A 1 178 ? -10.195 -2.300 12.003 1.00 53.00 178 PRO A N 1
ATOM 1386 C CA . PRO A 1 178 ? -9.629 -3.507 11.408 1.00 53.00 178 PRO A CA 1
ATOM 1387 C C . PRO A 1 178 ? -8.487 -4.055 12.283 1.00 53.00 178 PRO A C 1
ATOM 1389 O O . PRO A 1 178 ? -7.712 -3.280 12.845 1.00 53.00 178 PRO A O 1
ATOM 1392 N N . GLY A 1 179 ? -8.378 -5.385 12.395 1.00 51.47 179 GLY A N 1
ATOM 1393 C CA . GLY A 1 179 ? -7.327 -6.054 13.180 1.00 51.47 179 GLY A CA 1
ATOM 1394 C C . GLY A 1 179 ? -7.571 -6.066 14.693 1.00 51.47 179 GLY A C 1
ATOM 1395 O O . GLY A 1 179 ? -6.632 -5.871 15.467 1.00 51.47 179 GLY A O 1
ATOM 1396 N N . GLN A 1 180 ? -8.829 -6.232 15.118 1.00 50.22 180 GLN A N 1
ATOM 1397 C CA . GLN A 1 180 ? -9.145 -6.433 16.535 1.00 50.22 180 GLN A CA 1
ATOM 1398 C C . GLN A 1 180 ? -8.771 -7.845 16.969 1.00 50.22 180 GLN A C 1
ATOM 1400 O O . GLN A 1 180 ? -9.209 -8.805 16.344 1.00 50.22 180 GLN A O 1
ATOM 1405 N N . GLY A 1 181 ? -8.002 -7.926 18.053 1.00 58.88 181 GLY A N 1
ATOM 1406 C CA . GLY A 1 181 ? -7.276 -9.127 18.436 1.00 58.88 181 GLY A CA 1
ATOM 1407 C C . GLY A 1 181 ? -6.012 -8.773 19.205 1.00 58.88 181 GLY A C 1
ATOM 1408 O O . GLY A 1 181 ? -5.984 -7.813 19.979 1.00 58.88 181 GLY A O 1
ATOM 1409 N N . ASN A 1 182 ? -4.915 -9.472 18.918 1.00 55.75 182 ASN A N 1
ATOM 1410 C CA . ASN A 1 182 ? -3.581 -9.092 19.395 1.00 55.75 182 ASN A CA 1
ATOM 1411 C C . ASN A 1 182 ? -2.977 -7.925 18.577 1.00 55.75 182 ASN A C 1
ATOM 1413 O O . ASN A 1 182 ? -1.866 -8.011 18.054 1.00 55.75 182 ASN A O 1
ATOM 1417 N N . GLY A 1 183 ? -3.737 -6.839 18.421 1.00 58.66 183 GLY A N 1
ATOM 1418 C CA . GLY A 1 183 ? -3.363 -5.646 17.664 1.00 58.66 183 GLY A CA 1
ATOM 1419 C C . GLY A 1 183 ? -3.199 -4.416 18.558 1.00 58.66 183 GLY A C 1
ATOM 1420 O O . GLY A 1 183 ? -3.880 -4.265 19.571 1.00 58.66 183 GLY A O 1
ATOM 1421 N N . VAL A 1 184 ? -2.324 -3.483 18.166 1.00 62.53 184 VAL A N 1
ATOM 1422 C CA . VAL A 1 184 ? -2.053 -2.244 18.930 1.00 62.53 184 VAL A CA 1
ATOM 1423 C C . VAL A 1 184 ? -3.325 -1.415 19.142 1.00 62.53 184 VAL A C 1
ATOM 1425 O O . VAL A 1 184 ? -3.528 -0.855 20.216 1.00 62.53 184 VAL A O 1
ATOM 1428 N N . GLY A 1 185 ? -4.220 -1.383 18.148 1.00 63.16 185 GLY A N 1
ATOM 1429 C CA . GLY A 1 185 ? -5.511 -0.704 18.265 1.00 63.16 185 GLY A CA 1
ATOM 1430 C C . GLY A 1 185 ? -6.384 -1.277 19.385 1.00 63.16 185 GLY A C 1
ATOM 1431 O O . GLY A 1 185 ? -6.991 -0.511 20.126 1.00 63.16 185 GLY A O 1
ATOM 1432 N N . SER A 1 186 ? -6.400 -2.600 19.567 1.00 62.91 186 SER A N 1
ATOM 1433 C CA . SER A 1 186 ? -7.108 -3.253 20.676 1.00 62.91 186 SER A CA 1
ATOM 1434 C C . SER A 1 186 ? -6.450 -2.961 22.021 1.00 62.91 186 SER A C 1
ATOM 1436 O O . SER A 1 186 ? -7.148 -2.604 22.967 1.00 62.91 186 SER A O 1
ATOM 1438 N N . HIS A 1 187 ? -5.119 -3.031 22.112 1.00 65.81 187 HIS A N 1
ATOM 1439 C CA . HIS A 1 187 ? -4.387 -2.736 23.353 1.00 65.81 187 HIS A CA 1
ATOM 1440 C C . HIS A 1 187 ? -4.580 -1.290 23.826 1.00 65.81 187 HIS A C 1
ATOM 1442 O O . HIS A 1 187 ? -4.693 -1.048 25.024 1.00 65.81 187 HIS A O 1
ATOM 1448 N N . LEU A 1 188 ? -4.677 -0.334 22.899 1.00 66.81 188 LEU A N 1
ATOM 1449 C CA . LEU A 1 188 ? -4.877 1.080 23.230 1.00 66.81 188 LEU A CA 1
ATOM 1450 C C . LEU A 1 188 ? -6.350 1.447 23.460 1.00 66.81 188 LEU A C 1
ATOM 1452 O O . LEU A 1 188 ? -6.654 2.230 24.357 1.00 66.81 188 LEU A O 1
ATOM 1456 N N . ALA A 1 189 ? -7.275 0.912 22.657 1.00 64.75 189 ALA A N 1
ATOM 1457 C CA . ALA A 1 189 ? -8.679 1.327 22.697 1.00 64.75 189 ALA A CA 1
ATOM 1458 C C . ALA A 1 189 ? -9.535 0.533 23.697 1.00 64.75 189 ALA A C 1
ATOM 1460 O O . ALA A 1 189 ? -10.560 1.046 24.153 1.00 64.75 189 ALA A O 1
ATOM 1461 N N . SER A 1 190 ? -9.135 -0.692 24.059 1.00 63.38 190 SER A N 1
ATOM 1462 C CA . SER A 1 190 ? -9.928 -1.574 24.933 1.00 63.38 190 SER A CA 1
ATOM 1463 C C . SER A 1 190 ? -10.206 -0.964 26.307 1.00 63.38 190 SER A C 1
ATOM 1465 O O . SER A 1 190 ? -11.329 -1.063 26.803 1.00 63.38 190 SER A O 1
ATOM 1467 N N . TRP A 1 191 ? -9.230 -0.275 26.904 1.00 61.97 191 TRP A N 1
ATOM 1468 C CA . TRP A 1 191 ? -9.397 0.318 28.231 1.00 61.97 191 TRP A CA 1
ATOM 1469 C C . TRP A 1 191 ? -10.368 1.507 28.226 1.00 61.97 191 TRP A C 1
ATOM 1471 O O . TRP A 1 191 ? -11.288 1.564 29.045 1.00 61.97 191 TRP A O 1
ATOM 1481 N N . SER A 1 192 ? -10.231 2.415 27.255 1.00 62.06 192 SER A N 1
ATOM 1482 C CA . SER A 1 192 ? -11.141 3.556 27.083 1.00 62.06 192 SER A CA 1
ATOM 1483 C C . SER A 1 192 ? -12.572 3.103 26.773 1.00 62.06 192 SER A C 1
ATOM 1485 O O . SER A 1 192 ? -13.532 3.656 27.313 1.00 62.06 192 SER A O 1
ATOM 1487 N N . PHE A 1 193 ? -12.729 2.051 25.962 1.00 63.50 193 PHE A N 1
ATOM 1488 C CA . PHE A 1 193 ? -14.028 1.447 25.653 1.00 63.50 193 PHE A CA 1
ATOM 1489 C C . PHE A 1 193 ? -14.733 0.935 26.918 1.00 63.50 193 PHE A C 1
ATOM 1491 O O . PHE A 1 193 ? -15.926 1.180 27.123 1.00 63.50 193 PHE A O 1
ATOM 1498 N N . TRP A 1 194 ? -13.981 0.264 27.793 1.00 59.91 194 TRP A N 1
ATOM 1499 C CA . TRP A 1 194 ? -14.514 -0.353 29.003 1.00 59.91 194 TRP A CA 1
ATOM 1500 C C . TRP A 1 194 ? -14.954 0.679 30.049 1.00 59.91 194 TRP A C 1
ATOM 1502 O O . TRP A 1 194 ? -16.013 0.528 30.663 1.00 59.91 194 TRP A O 1
ATOM 1512 N N . GLN A 1 195 ? -14.191 1.764 30.216 1.00 61.62 195 GLN A N 1
ATOM 1513 C CA . GLN A 1 195 ? -14.526 2.821 31.175 1.00 61.62 195 GLN A CA 1
ATOM 1514 C C . GLN A 1 195 ? -15.812 3.567 30.794 1.00 61.62 195 GLN A C 1
ATOM 1516 O O . GLN A 1 195 ? -16.676 3.771 31.648 1.00 61.62 195 GLN A O 1
ATOM 1521 N N . HIS A 1 196 ? -16.000 3.909 29.515 1.00 59.94 196 HIS A N 1
ATOM 1522 C CA . HIS A 1 196 ? -17.196 4.639 29.078 1.00 59.94 196 HIS A CA 1
ATOM 1523 C C . HIS A 1 196 ? -18.483 3.806 29.159 1.00 59.94 196 HIS A C 1
ATOM 1525 O O . HIS A 1 196 ? -19.519 4.338 29.560 1.00 59.94 196 HIS A O 1
ATOM 1531 N N . CYS A 1 197 ? -18.422 2.506 28.849 1.00 57.75 197 CYS A N 1
ATOM 1532 C CA . CYS A 1 197 ? -19.589 1.622 28.949 1.00 57.75 197 CYS A CA 1
ATOM 1533 C C . CYS A 1 197 ? -20.003 1.350 30.401 1.00 57.75 197 CYS A C 1
ATOM 1535 O O . CYS A 1 197 ? -21.189 1.211 30.687 1.00 57.75 197 CYS A O 1
ATOM 1537 N N . LYS A 1 198 ? -19.042 1.266 31.331 1.00 58.34 198 LYS A N 1
ATOM 1538 C CA . LYS A 1 198 ? -19.329 0.941 32.735 1.00 58.34 198 LYS A CA 1
ATOM 1539 C C . LYS A 1 198 ? -19.824 2.143 33.541 1.00 58.34 198 LYS A C 1
ATOM 1541 O O . LYS A 1 198 ? -20.601 1.967 34.474 1.00 58.34 198 LYS A O 1
ATOM 1546 N N . GLN A 1 199 ? -19.376 3.349 33.197 1.00 57.44 199 GLN A N 1
ATOM 1547 C CA . GLN A 1 199 ? -19.676 4.559 33.967 1.00 57.44 199 GLN A CA 1
ATOM 1548 C C . GLN A 1 199 ? -20.903 5.331 33.461 1.00 57.44 199 GLN A C 1
ATOM 1550 O O . GLN A 1 199 ? -21.410 6.193 34.176 1.00 57.44 199 GLN A O 1
ATOM 1555 N N . SER A 1 200 ? -21.408 5.037 32.258 1.00 59.19 200 SER A N 1
ATOM 1556 C CA . SER A 1 200 ? -22.532 5.769 31.669 1.00 59.19 200 SER A CA 1
ATOM 1557 C C . SER A 1 200 ? -23.738 4.872 31.415 1.00 59.19 200 SER A C 1
ATOM 1559 O O . SER A 1 200 ? -23.720 3.997 30.554 1.00 59.19 200 SER A O 1
ATOM 1561 N N . SER A 1 201 ? -24.857 5.165 32.079 1.00 60.44 201 SER A N 1
ATOM 1562 C CA . SER A 1 201 ? -26.159 4.567 31.753 1.00 60.44 201 SER A CA 1
ATOM 1563 C C . SER A 1 201 ? -26.713 5.037 30.399 1.00 60.44 201 SER A C 1
ATOM 1565 O O . SER A 1 201 ? -27.721 4.505 29.934 1.00 60.44 201 SER A O 1
ATOM 1567 N N . ARG A 1 202 ? -26.064 6.018 29.752 1.00 65.12 202 ARG A N 1
ATOM 1568 C CA . ARG A 1 202 ? -26.536 6.702 28.539 1.00 65.12 202 ARG A CA 1
ATOM 1569 C C . ARG A 1 202 ? -25.700 6.425 27.289 1.00 65.12 202 ARG A C 1
ATOM 1571 O O . ARG A 1 202 ? -26.042 6.967 26.245 1.00 65.12 202 ARG A O 1
ATOM 1578 N N . ILE A 1 203 ? -24.638 5.620 27.355 1.00 66.69 203 ILE A N 1
ATOM 1579 C CA . ILE A 1 203 ? -23.762 5.330 26.206 1.00 66.69 203 ILE A CA 1
ATOM 1580 C C . ILE A 1 203 ? -23.727 3.820 25.954 1.00 66.69 203 ILE A C 1
ATOM 1582 O O . ILE A 1 203 ? -23.574 3.039 26.890 1.00 66.69 203 ILE A O 1
ATOM 1586 N N . SER A 1 204 ? -23.871 3.411 24.694 1.00 68.25 204 SER A N 1
ATOM 1587 C CA . SER A 1 204 ? -23.528 2.070 24.220 1.00 68.25 204 SER A CA 1
ATOM 1588 C C . SER A 1 204 ? -22.418 2.171 23.181 1.00 68.25 204 SER A C 1
ATOM 1590 O O . SER A 1 204 ? -22.447 3.047 22.320 1.00 68.25 204 SER A O 1
ATOM 1592 N N . CYS A 1 205 ? -21.427 1.288 23.250 1.00 63.72 205 CYS A N 1
ATOM 1593 C CA . CYS A 1 205 ? -20.355 1.242 22.264 1.00 63.72 205 CYS A CA 1
ATOM 1594 C C . CYS A 1 205 ? -20.446 -0.070 21.483 1.00 63.72 205 CYS A C 1
ATOM 1596 O O . CYS A 1 205 ? -20.552 -1.137 22.084 1.00 63.72 205 CYS A O 1
ATOM 1598 N N . VAL A 1 206 ? -20.399 0.009 20.154 1.00 65.81 206 VAL A N 1
ATOM 1599 C CA . VAL A 1 206 ? -20.422 -1.155 19.256 1.00 65.81 206 VAL A CA 1
ATOM 1600 C C . VAL A 1 206 ? -19.085 -1.229 18.545 1.00 65.81 206 VAL A C 1
ATOM 1602 O O . VAL A 1 206 ? -18.641 -0.238 17.973 1.00 65.81 206 VAL A O 1
ATOM 1605 N N . LEU A 1 207 ? -18.441 -2.389 18.584 1.00 61.62 207 LEU A N 1
ATOM 1606 C CA . LEU A 1 207 ? -17.166 -2.619 17.916 1.00 61.62 207 LEU A CA 1
ATOM 1607 C C . LEU A 1 207 ? -17.389 -3.448 16.650 1.00 61.62 207 LEU A C 1
ATOM 1609 O O . LEU A 1 207 ? -17.943 -4.543 16.712 1.00 61.62 207 LEU A O 1
ATOM 1613 N N . PHE A 1 208 ? -16.922 -2.936 15.517 1.00 60.16 208 PHE A N 1
ATOM 1614 C CA . PHE A 1 208 ? -16.891 -3.643 14.245 1.00 60.16 208 PHE A CA 1
ATOM 1615 C C . PHE A 1 208 ? -15.453 -4.070 13.953 1.00 60.16 208 PHE A C 1
ATOM 1617 O O . PHE A 1 208 ? -14.570 -3.217 13.820 1.00 60.16 208 PHE A O 1
ATOM 1624 N N . SER A 1 209 ? -15.230 -5.379 13.844 1.00 55.91 209 SER A N 1
ATOM 1625 C CA . SER A 1 209 ? -13.959 -5.954 13.413 1.00 55.91 209 SER A CA 1
ATOM 1626 C C . SER A 1 209 ? -14.148 -6.896 12.232 1.00 55.91 209 SER A C 1
ATOM 1628 O O . SER A 1 209 ? -15.093 -7.687 12.190 1.00 55.91 209 SER A O 1
ATOM 1630 N N . ASP A 1 210 ? -13.211 -6.826 11.290 1.00 49.69 210 ASP A N 1
ATOM 1631 C CA . ASP A 1 210 ? -12.954 -7.941 10.388 1.00 49.69 210 ASP A CA 1
ATOM 1632 C C . ASP A 1 210 ? -12.142 -8.981 11.170 1.00 49.69 210 ASP A C 1
ATOM 1634 O O . ASP A 1 210 ? -11.191 -8.633 11.869 1.00 49.69 210 ASP A O 1
ATOM 1638 N N . LYS A 1 211 ? -12.609 -10.231 11.124 1.00 46.25 211 LYS A N 1
ATOM 1639 C CA . LYS A 1 211 ? -12.175 -11.378 11.937 1.00 46.25 211 LYS A CA 1
ATOM 1640 C C . LYS A 1 211 ? -10.654 -11.500 12.128 1.00 46.25 211 LYS A C 1
ATOM 1642 O O . LYS A 1 211 ? -9.908 -11.428 11.158 1.00 46.25 211 LYS A O 1
ATOM 1647 N N . ASP A 1 212 ? -10.246 -11.901 13.332 1.00 40.91 212 ASP A N 1
ATOM 1648 C CA . ASP A 1 212 ? -9.083 -12.777 13.503 1.00 40.91 212 ASP A CA 1
ATOM 1649 C C . ASP A 1 212 ? -9.472 -14.182 13.003 1.00 40.91 212 ASP A C 1
ATOM 1651 O O . ASP A 1 212 ? -10.472 -14.749 13.448 1.00 40.91 212 ASP A O 1
ATOM 1655 N N . GLU A 1 213 ? -8.705 -14.775 12.086 1.00 37.91 213 GLU A N 1
ATOM 1656 C CA . GLU A 1 213 ? -8.952 -16.122 11.528 1.00 37.91 213 GLU A CA 1
ATOM 1657 C C . GLU A 1 213 ? -8.767 -17.283 12.544 1.00 37.91 213 GLU A C 1
ATOM 1659 O O . GLU A 1 213 ? -8.632 -18.439 12.150 1.00 37.91 213 GLU A O 1
ATOM 1664 N N . GLY A 1 214 ? -8.771 -17.009 13.854 1.00 36.38 214 GLY A N 1
ATOM 1665 C CA . GLY A 1 214 ? -8.477 -17.985 14.910 1.00 36.38 214 GLY A CA 1
ATOM 1666 C C . GLY A 1 214 ? -9.680 -18.678 15.561 1.00 36.38 214 GLY A C 1
ATOM 1667 O O . GLY A 1 214 ? -9.514 -19.775 16.084 1.00 36.38 214 GLY A O 1
ATOM 1668 N N . GLU A 1 215 ? -10.887 -18.104 15.533 1.00 32.22 215 GLU A N 1
ATOM 1669 C CA . GLU A 1 215 ? -12.053 -18.704 16.204 1.00 32.22 215 GLU A CA 1
ATOM 1670 C C . GLU A 1 215 ? -13.341 -18.598 15.378 1.00 32.22 215 GLU A C 1
ATOM 1672 O O . GLU A 1 215 ? -13.580 -17.639 14.641 1.00 32.22 215 GLU A O 1
ATOM 1677 N N . ALA A 1 216 ? -14.159 -19.650 15.476 1.00 32.12 216 ALA A N 1
ATOM 1678 C CA . ALA A 1 216 ? -15.332 -19.912 14.652 1.00 32.12 216 ALA A CA 1
ATOM 1679 C C . ALA A 1 216 ? -16.251 -18.688 14.486 1.00 32.12 216 ALA A C 1
ATOM 1681 O O . ALA A 1 216 ? -16.649 -18.016 15.437 1.00 32.12 216 ALA A O 1
ATOM 1682 N N . GLY A 1 217 ? -16.595 -18.421 13.225 1.00 33.75 217 GLY A N 1
ATOM 1683 C CA . GLY A 1 217 ? -17.318 -17.232 12.806 1.00 33.75 217 GLY A CA 1
ATOM 1684 C C . GLY A 1 217 ? -18.716 -17.110 13.402 1.00 33.75 217 GLY A C 1
ATOM 1685 O O . GLY A 1 217 ? -19.590 -17.928 13.142 1.00 33.75 217 GLY A O 1
ATOM 1686 N N . GLY A 1 218 ? -18.947 -15.991 14.080 1.00 29.16 218 GLY A N 1
ATOM 1687 C CA . GLY A 1 218 ? -20.269 -15.446 14.345 1.00 29.16 218 GLY A CA 1
ATOM 1688 C C . GLY A 1 218 ? -20.206 -13.929 14.238 1.00 29.16 218 GLY A C 1
ATOM 1689 O O . GLY A 1 218 ? -19.275 -13.305 14.744 1.00 29.16 218 GLY A O 1
ATOM 1690 N N . ARG A 1 219 ? -21.184 -13.326 13.561 1.00 32.66 219 ARG A N 1
ATOM 1691 C CA . ARG A 1 219 ? -21.445 -11.887 13.633 1.00 32.66 219 ARG A CA 1
ATOM 1692 C C . ARG A 1 219 ? -21.838 -11.604 15.085 1.00 32.66 219 ARG A C 1
ATOM 1694 O O . ARG A 1 219 ? -22.972 -11.872 15.464 1.00 32.66 219 ARG A O 1
ATOM 1701 N N . ARG A 1 220 ? -20.898 -11.171 15.927 1.00 37.28 220 ARG A N 1
ATOM 1702 C CA . ARG A 1 220 ? -21.240 -10.718 17.277 1.00 37.28 220 ARG A CA 1
ATOM 1703 C C . ARG A 1 220 ? -21.722 -9.279 17.146 1.00 37.28 220 ARG A C 1
ATOM 1705 O O . ARG A 1 220 ? -20.913 -8.363 17.054 1.00 37.28 220 ARG A O 1
ATOM 1712 N N . GLU A 1 221 ? -23.036 -9.074 17.112 1.00 34.72 221 GLU A N 1
ATOM 1713 C CA . GLU A 1 221 ? -23.574 -7.828 17.656 1.00 34.72 221 GLU A CA 1
ATOM 1714 C C . GLU A 1 221 ? -23.229 -7.850 19.137 1.00 34.72 221 GLU A C 1
ATOM 1716 O O . GLU A 1 221 ? -23.846 -8.540 19.944 1.00 34.72 221 GLU A O 1
ATOM 1721 N N . VAL A 1 222 ? -22.125 -7.192 19.470 1.00 41.47 222 VAL A N 1
ATOM 1722 C CA . VAL A 1 222 ? -21.678 -7.069 20.844 1.00 41.47 222 VAL A CA 1
ATOM 1723 C C . VAL A 1 222 ? -22.517 -5.975 21.505 1.00 41.47 222 VAL A C 1
ATOM 1725 O O . VAL A 1 222 ? -22.046 -4.866 21.738 1.00 41.47 222 VAL A O 1
ATOM 1728 N N . GLU A 1 223 ? -23.779 -6.270 21.815 1.00 35.84 223 GLU A N 1
ATOM 1729 C CA . GLU A 1 223 ? -24.397 -5.659 22.989 1.00 35.84 223 GLU A CA 1
ATOM 1730 C C . GLU A 1 223 ? -23.755 -6.345 24.197 1.00 35.84 223 GLU A C 1
ATOM 1732 O O . GLU A 1 223 ? -24.087 -7.476 24.520 1.00 35.84 223 GLU A O 1
ATOM 1737 N N . HIS A 1 224 ? -22.766 -5.694 24.816 1.00 36.91 224 HIS A N 1
ATOM 1738 C CA . HIS A 1 224 ? -22.007 -6.225 25.957 1.00 36.91 224 HIS A CA 1
ATOM 1739 C C . HIS A 1 224 ? -21.232 -7.532 25.688 1.00 36.91 224 HIS A C 1
ATOM 1741 O O . HIS A 1 224 ? -21.701 -8.631 25.962 1.00 36.91 224 HIS A O 1
ATOM 1747 N N . VAL A 1 225 ? -19.948 -7.433 25.325 1.00 34.44 225 VAL A N 1
ATOM 1748 C CA . VAL A 1 225 ? -19.000 -8.481 25.722 1.00 34.44 225 VAL A CA 1
ATOM 1749 C C . VAL A 1 225 ? -18.585 -8.077 27.124 1.00 34.44 225 VAL A C 1
ATOM 1751 O O . VAL A 1 225 ? -17.717 -7.228 27.334 1.00 34.44 225 VAL A O 1
ATOM 1754 N N . GLN A 1 226 ? -19.258 -8.672 28.101 1.00 31.38 226 GLN A N 1
ATOM 1755 C CA . GLN A 1 226 ? -18.661 -8.882 29.403 1.00 31.38 226 GLN A CA 1
ATOM 1756 C C . GLN A 1 226 ? -17.436 -9.770 29.140 1.00 31.38 226 GLN A C 1
ATOM 1758 O O . GLN A 1 226 ? -17.551 -10.982 29.002 1.00 31.38 226 GLN A O 1
ATOM 1763 N N . LEU A 1 227 ? -16.258 -9.161 28.972 1.00 31.66 227 LEU A N 1
ATOM 1764 C CA . LEU A 1 227 ? -14.995 -9.884 29.086 1.00 31.66 227 LEU A CA 1
ATOM 1765 C C . LEU A 1 227 ? -14.866 -10.267 30.568 1.00 31.66 227 LEU A C 1
ATOM 1767 O O . LEU A 1 227 ? -14.131 -9.633 31.317 1.00 31.66 227 LEU A O 1
ATOM 1771 N N . THR A 1 228 ? -15.607 -11.281 31.022 1.00 30.53 228 THR A N 1
ATOM 1772 C CA . THR A 1 228 ? -15.200 -12.099 32.169 1.00 30.53 228 THR A CA 1
ATOM 1773 C C . THR A 1 228 ? -14.096 -13.030 31.685 1.00 30.53 228 THR A C 1
ATOM 1775 O O . THR A 1 228 ? -14.263 -14.240 31.604 1.00 30.53 228 THR A O 1
ATOM 1778 N N . GLY A 1 229 ? -12.974 -12.440 31.279 1.00 28.75 229 GLY A N 1
ATOM 1779 C CA . GLY A 1 229 ? -11.693 -13.100 31.414 1.00 28.75 229 GLY A CA 1
ATOM 1780 C C . GLY A 1 229 ? -11.224 -12.739 32.807 1.00 28.75 229 GLY A C 1
ATOM 1781 O O . GLY A 1 229 ? -10.638 -11.675 33.001 1.00 28.75 229 GLY A O 1
ATOM 1782 N N . GLU A 1 230 ? -11.550 -13.578 33.788 1.00 25.88 230 GLU A N 1
ATOM 1783 C CA . GLU A 1 230 ? -10.721 -13.638 34.980 1.00 25.88 230 GLU A CA 1
ATOM 1784 C C . GLU A 1 230 ? -9.289 -13.830 34.480 1.00 25.88 230 GLU A C 1
ATOM 1786 O O . GLU A 1 230 ? -8.954 -14.836 33.856 1.00 25.88 230 GLU A O 1
ATOM 1791 N N . LEU A 1 231 ? -8.450 -12.819 34.695 1.00 29.34 231 LEU A N 1
ATOM 1792 C CA . LEU A 1 231 ? -7.024 -13.049 34.809 1.00 29.34 231 LEU A CA 1
ATOM 1793 C C . LEU A 1 231 ? -6.878 -14.006 35.991 1.00 29.34 231 LEU A C 1
ATOM 1795 O O . LEU A 1 231 ? -6.796 -13.551 37.133 1.00 29.34 231 LEU A O 1
ATOM 1799 N N . SER A 1 232 ? -6.880 -15.315 35.729 1.00 26.97 232 SER A N 1
ATOM 1800 C CA . SER A 1 232 ? -6.352 -16.282 36.678 1.00 26.97 232 SER A CA 1
ATOM 1801 C C . SER A 1 232 ? -4.858 -15.989 36.794 1.00 26.97 232 SER A C 1
ATOM 1803 O O . SER A 1 232 ? -4.013 -16.516 36.072 1.00 26.97 232 SER A O 1
ATOM 1805 N N . ARG A 1 233 ? -4.528 -15.062 37.689 1.00 34.12 233 ARG A N 1
ATOM 1806 C CA . ARG A 1 233 ? -3.342 -15.231 38.507 1.00 34.12 233 ARG A CA 1
ATOM 1807 C C . ARG A 1 233 ? -3.659 -16.429 39.380 1.00 34.12 233 ARG A C 1
ATOM 1809 O O . ARG A 1 233 ? -4.472 -16.268 40.273 1.00 34.12 233 ARG A O 1
ATOM 1816 N N . ASP A 1 234 ? -3.118 -17.589 39.032 1.00 29.22 234 ASP A N 1
ATOM 1817 C CA . ASP A 1 234 ? -2.646 -18.581 39.995 1.00 29.22 234 ASP A CA 1
ATOM 1818 C C . ASP A 1 234 ? -1.866 -19.699 39.278 1.00 29.22 234 ASP A C 1
ATOM 1820 O O . ASP A 1 234 ? -2.361 -20.290 38.319 1.00 29.22 234 ASP A O 1
ATOM 1824 N N . ALA A 1 235 ? -0.667 -19.942 39.830 1.00 33.38 235 ALA A N 1
ATOM 1825 C CA . ALA A 1 235 ? 0.337 -20.992 39.588 1.00 33.38 235 ALA A CA 1
ATOM 1826 C C . ALA A 1 235 ? 1.206 -20.910 38.318 1.00 33.38 235 ALA A C 1
ATOM 1828 O O . ALA A 1 235 ? 0.808 -21.423 37.250 1.00 33.38 235 ALA A O 1
#

Radius of gyration: 22.38 Å; chains: 1; bounding box: 55×42×63 Å

Sequence (235 aa):
ERFAALLAEEGKHGVAIQFLEKAKRQKEHHAPSLLSLLGFCYSQLGSRFYPEAMAALEKSCRLYESLRGEERKELGPVLGNLLRLKFVTGNWTRLNFFLSSFARIARESSRAEAPPPSNPVFVLAYPVDDSVLLSIAMLYAKGQRQKFAGATSLPLPRAPDLLELPAGKKLTIGFLAPGQGNGVGSHLASWSFWQHCKQSSRISCVLFSDKDEGEAGGRREVEHVQLTGELSRDA

pLDDT: mean 75.19, std 18.75, range [25.88, 96.44]

InterPro domains:
  IPR011990 Tetratricopeptide-like helical domain superfamily [G3DSA:1.25.40.10] (2-147)